Protein AF-A0A9E4KZV9-F1 (afdb_monomer_lite)

Structure (mmCIF, N/CA/C/O backbone):
data_AF-A0A9E4KZV9-F1
#
_entry.id   AF-A0A9E4KZV9-F1
#
loop_
_atom_site.group_PDB
_atom_site.id
_atom_site.type_symbol
_atom_site.label_atom_id
_atom_site.label_alt_id
_atom_site.label_comp_id
_atom_site.label_asym_id
_atom_site.label_entity_id
_atom_site.label_seq_id
_atom_site.pdbx_PDB_ins_code
_atom_site.Cartn_x
_atom_site.Cartn_y
_atom_site.Cartn_z
_atom_site.occupancy
_atom_site.B_iso_or_equiv
_atom_site.auth_seq_id
_atom_site.auth_comp_id
_atom_site.auth_asym_id
_atom_site.auth_atom_id
_atom_site.pdbx_PDB_model_num
ATOM 1 N N . MET A 1 1 ? 2.269 56.521 -12.326 1.00 38.44 1 MET A N 1
ATOM 2 C CA . MET A 1 1 ? 1.043 55.910 -12.883 1.00 38.44 1 MET A CA 1
ATOM 3 C C . MET A 1 1 ? 1.398 54.506 -13.335 1.00 38.44 1 MET A C 1
ATOM 5 O O . MET A 1 1 ? 2.080 54.366 -14.337 1.00 38.44 1 MET A O 1
ATOM 9 N N . ALA A 1 2 ? 1.043 53.496 -12.543 1.00 32.31 2 ALA A N 1
ATOM 10 C CA . ALA A 1 2 ? 1.289 52.090 -12.850 1.00 32.31 2 ALA A CA 1
ATOM 11 C C . ALA A 1 2 ? -0.064 51.375 -12.917 1.00 32.31 2 ALA A C 1
ATOM 13 O O . ALA A 1 2 ? -0.839 51.417 -11.964 1.00 32.31 2 ALA A O 1
ATOM 14 N N . THR A 1 3 ? -0.363 50.778 -14.064 1.00 33.34 3 THR A N 1
ATOM 15 C CA . THR A 1 3 ? -1.566 49.981 -14.317 1.00 33.34 3 THR A CA 1
ATOM 16 C C . THR A 1 3 ? -1.368 48.566 -13.754 1.00 33.34 3 THR A C 1
ATOM 18 O O . THR A 1 3 ? -0.331 47.963 -14.032 1.00 33.34 3 THR A O 1
ATOM 21 N N . PRO A 1 4 ? -2.314 47.994 -12.987 1.00 36.47 4 PRO A N 1
ATOM 22 C CA . PRO A 1 4 ? -2.196 46.621 -12.507 1.00 36.47 4 PRO A CA 1
ATOM 23 C C . PRO A 1 4 ? -2.739 45.613 -13.535 1.00 36.47 4 PRO A C 1
ATOM 25 O O . PRO A 1 4 ? -3.798 45.816 -14.127 1.00 36.47 4 PRO A O 1
ATOM 28 N N . ALA A 1 5 ? -2.016 44.505 -13.720 1.00 35.75 5 ALA A N 1
ATOM 29 C CA . ALA A 1 5 ? -2.436 43.351 -14.517 1.00 35.75 5 ALA A CA 1
ATOM 30 C C . ALA A 1 5 ? -3.463 42.471 -13.756 1.00 35.75 5 ALA A C 1
ATOM 32 O O . ALA A 1 5 ? -3.448 42.442 -12.521 1.00 35.75 5 ALA A O 1
ATOM 33 N N . PRO A 1 6 ? -4.363 41.746 -14.453 1.00 33.94 6 PRO A N 1
ATOM 34 C CA . PRO A 1 6 ? -5.504 41.074 -13.832 1.00 33.94 6 PRO A CA 1
ATOM 35 C C . PRO A 1 6 ? -5.119 39.782 -13.091 1.00 33.94 6 PRO A C 1
ATOM 37 O O . PRO A 1 6 ? -4.277 39.000 -13.535 1.00 33.94 6 PRO A O 1
ATOM 40 N N . ARG A 1 7 ? -5.787 39.546 -11.954 1.00 33.28 7 ARG A N 1
ATOM 41 C CA . ARG A 1 7 ? -5.662 38.341 -11.116 1.00 33.28 7 ARG A CA 1
ATOM 42 C C . ARG A 1 7 ? -6.168 37.102 -11.871 1.00 33.28 7 ARG A C 1
ATOM 44 O O . ARG A 1 7 ? -7.287 37.109 -12.377 1.00 33.28 7 ARG A O 1
ATOM 51 N N . ARG A 1 8 ? -5.365 36.030 -11.912 1.00 32.00 8 ARG A N 1
ATOM 52 C CA . ARG A 1 8 ? -5.778 34.706 -12.416 1.00 32.00 8 ARG A CA 1
ATOM 53 C C . ARG A 1 8 ? -6.799 34.064 -11.466 1.00 32.00 8 ARG A C 1
ATOM 55 O O . ARG A 1 8 ? -6.626 34.106 -10.250 1.00 32.00 8 ARG A O 1
ATOM 62 N N . ALA A 1 9 ? -7.848 33.480 -12.041 1.00 32.56 9 ALA A N 1
ATOM 63 C CA . ALA A 1 9 ? -8.889 32.730 -11.341 1.00 32.56 9 ALA A CA 1
ATOM 64 C C . ALA A 1 9 ? -8.352 31.402 -10.756 1.00 32.56 9 ALA A C 1
ATOM 66 O O . ALA A 1 9 ? -7.420 30.828 -11.326 1.00 32.56 9 ALA A O 1
ATOM 67 N N . PRO A 1 10 ? -8.922 30.894 -9.646 1.00 28.95 10 PRO A N 1
ATOM 68 C CA . PRO A 1 10 ? -8.526 29.614 -9.064 1.00 28.95 10 PRO A CA 1
ATOM 69 C C . PRO A 1 10 ? -8.997 28.426 -9.921 1.00 28.95 10 PRO A C 1
ATOM 71 O O . PRO A 1 10 ? -10.097 28.437 -10.475 1.00 28.95 10 PRO A O 1
ATOM 74 N N . PHE A 1 11 ? -8.154 27.393 -10.010 1.00 27.73 11 PHE A N 1
ATOM 75 C CA . PHE A 1 11 ? -8.467 26.109 -10.645 1.00 27.73 11 PHE A CA 1
ATOM 76 C C . PHE A 1 11 ? -9.640 25.399 -9.938 1.00 27.73 11 PHE A C 1
ATOM 78 O O . PHE A 1 11 ? -9.740 25.471 -8.710 1.00 27.73 11 PHE A O 1
ATOM 85 N N . PRO A 1 12 ? -10.518 24.684 -10.668 1.00 26.52 12 PRO A N 1
ATOM 86 C CA . PRO A 1 12 ? -11.581 23.893 -10.058 1.00 26.52 12 PRO A CA 1
ATOM 87 C C . PRO A 1 12 ? -11.021 22.611 -9.405 1.00 26.52 12 PRO A C 1
ATOM 89 O O . PRO A 1 12 ? -10.006 22.083 -9.866 1.00 26.52 12 PRO A O 1
ATOM 92 N N . PRO A 1 13 ? -11.675 22.073 -8.358 1.00 25.88 13 PRO A N 1
ATOM 93 C CA . PRO A 1 13 ? -11.199 20.884 -7.660 1.00 25.88 13 PRO A CA 1
ATOM 94 C C . PRO A 1 13 ? -11.357 19.624 -8.525 1.00 25.88 13 PRO A C 1
ATOM 96 O O . PRO A 1 13 ? -12.431 19.358 -9.076 1.00 25.88 13 PRO A O 1
ATOM 99 N N . LEU A 1 14 ? -10.291 18.819 -8.602 1.00 25.78 14 LEU A N 1
ATOM 100 C CA . LEU A 1 14 ? -10.336 17.452 -9.122 1.00 25.78 14 LEU A CA 1
ATOM 101 C C . LEU A 1 14 ? -11.236 16.606 -8.207 1.00 25.78 14 LEU A C 1
ATOM 103 O O . LEU A 1 14 ? -10.951 16.433 -7.026 1.00 25.78 14 LEU A O 1
ATOM 107 N N . LYS A 1 15 ? -12.322 16.053 -8.751 1.00 24.19 15 LYS A N 1
ATOM 108 C CA . LYS A 1 15 ? -13.123 15.036 -8.057 1.00 24.19 15 LYS A CA 1
ATOM 109 C C . LYS A 1 15 ? -12.373 13.705 -8.114 1.00 24.19 15 LYS A C 1
ATOM 111 O O . LYS A 1 15 ? -12.309 13.094 -9.178 1.00 24.19 15 LYS A O 1
ATOM 116 N N . SER A 1 16 ? -11.840 13.248 -6.984 1.00 25.59 16 SER A N 1
ATOM 117 C CA . SER A 1 16 ? -11.266 11.910 -6.850 1.00 25.59 16 SER A CA 1
ATOM 118 C C . SER A 1 16 ? -12.367 10.850 -6.993 1.00 25.59 16 SER A C 1
ATOM 120 O O . SER A 1 16 ? -13.357 10.821 -6.264 1.00 25.59 16 SER A O 1
ATOM 122 N N . ARG A 1 17 ? -12.217 9.967 -7.981 1.00 29.95 17 ARG A N 1
ATOM 123 C CA . ARG A 1 17 ? -12.965 8.707 -8.083 1.00 29.95 17 ARG A CA 1
ATOM 124 C C . ARG A 1 17 ? -11.957 7.570 -8.011 1.00 29.95 17 ARG A C 1
ATOM 126 O O . ARG A 1 17 ? -11.620 6.983 -9.032 1.00 29.95 17 ARG A O 1
ATOM 133 N N . CYS A 1 18 ? -11.458 7.285 -6.812 1.00 27.11 18 CYS A N 1
ATOM 134 C CA . CYS A 1 18 ? -10.621 6.114 -6.589 1.00 27.11 18 CYS A CA 1
ATOM 135 C C . CYS A 1 18 ? -11.520 4.953 -6.153 1.00 27.11 18 CYS A C 1
ATOM 137 O O . CYS A 1 18 ? -12.063 4.949 -5.052 1.00 27.11 18 CYS A O 1
ATOM 139 N N . GLY A 1 19 ? -11.758 4.010 -7.060 1.00 26.03 19 GLY A N 1
ATOM 140 C CA . GLY A 1 19 ? -12.320 2.704 -6.734 1.00 26.03 19 GLY A CA 1
ATOM 141 C C . GLY A 1 19 ? -11.301 1.653 -7.141 1.00 26.03 19 GLY A C 1
ATOM 142 O O . GLY A 1 19 ? -11.225 1.314 -8.323 1.00 26.03 19 GLY A O 1
ATOM 143 N N . THR A 1 20 ? -10.499 1.178 -6.189 1.00 30.41 20 THR A N 1
ATOM 144 C CA . THR A 1 20 ? -9.497 0.125 -6.410 1.00 30.41 20 THR A CA 1
ATOM 145 C C . THR A 1 20 ? -10.093 -1.242 -6.045 1.00 30.41 20 THR A C 1
ATOM 147 O O . THR A 1 20 ? -11.012 -1.360 -5.229 1.00 30.41 20 THR A O 1
ATOM 150 N N . SER A 1 21 ? -9.671 -2.294 -6.741 1.00 28.89 21 SER A N 1
ATOM 151 C CA . SER A 1 21 ? -10.116 -3.674 -6.517 1.00 28.89 21 SER A CA 1
ATOM 152 C C . SER A 1 21 ? -8.991 -4.621 -6.892 1.00 28.89 21 SER A C 1
ATOM 154 O O . SER A 1 21 ? -8.466 -4.509 -7.995 1.00 28.89 21 SER A O 1
ATOM 156 N N . TRP A 1 22 ? -8.690 -5.569 -6.020 1.00 33.88 22 TRP A N 1
ATOM 157 C CA . TRP A 1 22 ? -7.438 -6.316 -5.994 1.00 33.88 22 TRP A CA 1
ATOM 158 C C . TRP A 1 22 ? -7.640 -7.758 -6.428 1.00 33.88 22 TRP A C 1
ATOM 160 O O . TRP A 1 22 ? -8.779 -8.229 -6.527 1.00 33.88 22 TRP A O 1
ATOM 170 N N . ALA A 1 23 ? -6.538 -8.462 -6.671 1.00 29.03 23 ALA A N 1
ATOM 171 C CA . ALA A 1 23 ? -6.599 -9.844 -7.101 1.00 29.03 23 ALA A CA 1
ATOM 172 C C . ALA A 1 23 ? -5.528 -10.727 -6.450 1.00 29.03 23 ALA A C 1
ATOM 174 O O . ALA A 1 23 ? -4.412 -10.275 -6.203 1.00 29.03 23 ALA A O 1
ATOM 175 N N . ASN A 1 24 ? -5.880 -11.988 -6.193 1.00 27.25 24 ASN A N 1
ATOM 176 C CA . ASN A 1 24 ? -4.959 -13.030 -5.746 1.00 27.25 24 ASN A CA 1
ATOM 177 C C . ASN A 1 24 ? -4.153 -13.576 -6.932 1.00 27.25 24 ASN A C 1
ATOM 179 O O . ASN A 1 24 ? -4.670 -13.708 -8.038 1.00 27.25 24 ASN A O 1
ATOM 183 N N . ILE A 1 25 ? -2.893 -13.940 -6.707 1.00 29.34 25 ILE A N 1
ATOM 184 C CA . ILE A 1 25 ? -2.083 -14.687 -7.676 1.00 29.34 25 ILE A CA 1
ATOM 185 C C . ILE A 1 25 ? -1.782 -16.037 -7.039 1.00 29.34 25 ILE A C 1
ATOM 187 O O . ILE A 1 25 ? -0.894 -16.155 -6.203 1.00 29.34 25 ILE A O 1
ATOM 191 N N . THR A 1 26 ? -2.526 -17.076 -7.412 1.00 30.48 26 THR A N 1
ATOM 192 C CA . THR A 1 26 ? -2.139 -18.451 -7.080 1.00 30.48 26 THR A CA 1
ATOM 193 C C . THR A 1 26 ? -1.242 -18.998 -8.176 1.00 30.48 26 THR A C 1
ATOM 195 O O . THR A 1 26 ? -1.670 -19.198 -9.313 1.00 30.48 26 THR A O 1
ATOM 198 N N . ALA A 1 27 ? 0.009 -19.280 -7.820 1.00 29.73 27 ALA A N 1
ATOM 199 C CA . ALA A 1 27 ? 0.947 -20.009 -8.653 1.00 29.73 27 ALA A CA 1
ATOM 200 C C . ALA A 1 27 ? 0.422 -21.426 -8.942 1.00 29.73 27 ALA A C 1
ATOM 202 O O . ALA A 1 27 ? 0.579 -22.331 -8.126 1.00 29.73 27 ALA A O 1
ATOM 203 N N . ARG A 1 28 ? -0.189 -21.634 -10.113 1.00 24.47 28 ARG A N 1
ATOM 204 C CA . ARG A 1 28 ? -0.230 -22.921 -10.826 1.00 24.47 28 ARG A CA 1
ATOM 205 C C . ARG A 1 28 ? -0.584 -22.679 -12.292 1.00 24.47 28 ARG A C 1
ATOM 207 O O . ARG A 1 28 ? -1.553 -22.009 -12.624 1.00 24.47 28 ARG A O 1
ATOM 214 N N . ARG A 1 29 ? 0.263 -23.215 -13.168 1.00 25.52 29 ARG A N 1
ATOM 215 C CA . ARG A 1 29 ? 0.134 -23.196 -14.628 1.00 25.52 29 ARG A CA 1
ATOM 216 C C . ARG A 1 29 ? -1.197 -23.852 -15.062 1.00 25.52 29 ARG A C 1
ATOM 218 O O . ARG A 1 29 ? -1.263 -25.072 -15.045 1.00 25.52 29 ARG A O 1
ATOM 225 N N . SER A 1 30 ? -2.173 -23.016 -15.446 1.00 27.22 30 SER A N 1
ATOM 226 C CA . SER A 1 30 ? -3.325 -23.237 -16.360 1.00 27.22 30 SER A CA 1
ATOM 227 C C . SER A 1 30 ? -4.309 -24.413 -16.115 1.00 27.22 30 SER A C 1
ATOM 229 O O . SER A 1 30 ? -4.077 -25.256 -15.259 1.00 27.22 30 SER A O 1
ATOM 231 N N . ILE A 1 31 ? -5.389 -24.459 -16.940 1.00 20.56 31 ILE A N 1
ATOM 232 C CA . ILE A 1 31 ? -6.430 -25.515 -17.169 1.00 20.56 31 ILE A CA 1
ATOM 233 C C . ILE A 1 31 ? -7.796 -25.116 -16.525 1.00 20.56 31 ILE A C 1
ATOM 235 O O . ILE A 1 31 ? -7.850 -24.937 -15.320 1.00 20.56 31 ILE A O 1
ATOM 239 N N . ILE A 1 32 ? -8.936 -24.848 -17.202 1.00 19.84 32 ILE A N 1
ATOM 240 C CA . ILE A 1 32 ? -9.670 -25.494 -18.324 1.00 19.84 32 ILE A CA 1
ATOM 241 C C . ILE A 1 32 ? -10.405 -24.445 -19.200 1.00 19.84 32 ILE A C 1
ATOM 243 O O . ILE A 1 32 ? -10.792 -23.375 -18.745 1.00 19.84 32 ILE A O 1
ATOM 247 N N . CYS A 1 33 ? -10.598 -24.802 -20.473 1.00 19.16 33 CYS A N 1
ATOM 248 C CA . CYS A 1 33 ? -11.121 -24.026 -21.601 1.00 19.16 33 CYS A CA 1
ATOM 249 C C . CYS A 1 33 ? -12.645 -24.191 -21.857 1.00 19.16 33 CYS A C 1
ATOM 251 O O . CYS A 1 33 ? -13.251 -25.145 -21.375 1.00 19.16 33 CYS A O 1
ATOM 253 N N . TRP A 1 34 ? -13.153 -23.346 -22.780 1.00 18.86 34 TRP A N 1
ATOM 254 C CA . TRP A 1 34 ? -14.200 -23.577 -23.816 1.00 18.86 34 TRP A CA 1
ATOM 255 C C . TRP A 1 34 ? -15.576 -22.894 -23.617 1.00 18.86 34 TRP A C 1
ATOM 257 O O . TRP A 1 34 ? -16.099 -22.893 -22.513 1.00 18.86 34 TRP A O 1
ATOM 267 N N . ALA A 1 35 ? -16.307 -22.374 -24.624 1.00 20.16 35 ALA A N 1
ATOM 268 C CA . ALA A 1 35 ? -16.041 -21.708 -25.918 1.00 20.16 35 ALA A CA 1
ATOM 269 C C . ALA A 1 35 ? -17.355 -21.082 -26.468 1.00 20.16 35 ALA A C 1
ATOM 271 O O . ALA A 1 35 ? -18.436 -21.518 -26.091 1.00 20.16 35 ALA A O 1
ATOM 272 N N . ALA A 1 36 ? -17.210 -20.177 -27.460 1.00 20.89 36 ALA A N 1
ATOM 273 C CA . ALA A 1 36 ? -18.151 -19.801 -28.548 1.00 20.89 36 ALA A CA 1
ATOM 274 C C . ALA A 1 36 ? -19.505 -19.132 -28.166 1.00 20.89 36 ALA A C 1
ATOM 276 O O . ALA A 1 36 ? -20.121 -19.479 -27.177 1.00 20.89 36 ALA A O 1
ATOM 277 N N . ARG A 1 37 ? -20.100 -18.178 -28.907 1.00 20.14 37 ARG A N 1
ATOM 278 C CA . ARG A 1 37 ? -20.069 -17.834 -30.346 1.00 20.14 37 ARG A CA 1
ATOM 279 C C . ARG A 1 37 ? -20.609 -16.396 -30.578 1.00 20.14 37 ARG A C 1
ATOM 281 O O . ARG A 1 37 ? -21.264 -15.822 -29.717 1.00 20.14 37 ARG A O 1
ATOM 288 N N . ARG A 1 38 ? -20.325 -15.851 -31.771 1.00 22.81 38 ARG A N 1
ATOM 289 C CA . ARG A 1 38 ? -20.681 -14.516 -32.321 1.00 22.81 38 ARG A CA 1
ATOM 290 C C . ARG A 1 38 ? -22.185 -14.295 -32.578 1.00 22.81 38 ARG A C 1
ATOM 292 O O . ARG A 1 38 ? -22.849 -15.257 -32.940 1.00 22.81 38 ARG A O 1
ATOM 299 N N . ALA A 1 39 ? -22.618 -13.022 -32.607 1.00 23.11 39 ALA A N 1
ATOM 300 C CA . ALA A 1 39 ? -23.506 -12.393 -33.623 1.00 23.11 39 ALA A CA 1
ATOM 301 C C . ALA A 1 39 ? -23.765 -10.906 -33.240 1.00 23.11 39 ALA A C 1
ATOM 303 O O . ALA A 1 39 ? -24.316 -10.643 -32.183 1.00 23.11 39 ALA A O 1
ATOM 304 N N . THR A 1 40 ? -23.119 -9.908 -33.862 1.00 23.03 40 THR A N 1
ATOM 305 C CA . THR A 1 40 ? -23.511 -9.098 -35.049 1.00 23.03 40 THR A CA 1
ATOM 306 C C . THR A 1 40 ? -24.542 -7.967 -34.850 1.00 23.03 40 THR A C 1
ATOM 308 O O . THR A 1 40 ? -25.674 -8.228 -34.467 1.00 23.03 40 THR A O 1
ATOM 311 N N . LYS A 1 41 ? -24.133 -6.787 -35.365 1.00 22.23 41 LYS A N 1
ATOM 312 C CA . LYS A 1 41 ? -24.866 -5.641 -35.969 1.00 22.23 41 LYS A CA 1
ATOM 313 C C . LYS A 1 41 ? -25.173 -4.374 -35.130 1.00 22.23 41 LYS A C 1
ATOM 315 O O . LYS A 1 41 ? -25.839 -4.395 -34.109 1.00 22.23 41 LYS A O 1
ATOM 320 N N . SER A 1 42 ? -24.646 -3.275 -35.686 1.00 20.91 42 SER A N 1
ATOM 321 C CA . SER A 1 42 ? -24.892 -1.820 -35.525 1.00 20.91 42 SER A CA 1
ATOM 322 C C . SER A 1 42 ? -26.224 -1.396 -36.214 1.00 20.91 42 SER A C 1
ATOM 324 O O . SER A 1 42 ? -26.810 -2.298 -36.822 1.00 20.91 42 SER A O 1
ATOM 326 N N . PRO A 1 43 ? -26.668 -0.108 -36.337 1.00 35.34 43 PRO A N 1
ATOM 327 C CA . PRO A 1 43 ? -26.320 1.182 -35.679 1.00 35.34 43 PRO A CA 1
ATOM 328 C C . PRO A 1 43 ? -27.543 2.045 -35.201 1.00 35.34 43 PRO A C 1
ATOM 330 O O . PRO A 1 43 ? -28.687 1.723 -35.493 1.00 35.34 43 PRO A O 1
ATOM 333 N N . LEU A 1 44 ? -27.238 3.230 -34.622 1.00 22.97 44 LEU A N 1
ATOM 334 C CA . LEU A 1 44 ? -27.950 4.542 -34.713 1.00 22.97 44 LEU A CA 1
ATOM 335 C C . LEU A 1 44 ? -29.235 4.827 -33.892 1.00 22.97 44 LEU A C 1
ATOM 337 O O . LEU A 1 44 ? -30.294 4.306 -34.205 1.00 22.97 44 LEU A O 1
ATOM 341 N N . THR A 1 45 ? -29.159 5.786 -32.945 1.00 20.70 45 THR A N 1
ATOM 342 C CA . THR A 1 45 ? -29.833 7.128 -32.875 1.00 20.70 45 THR A CA 1
ATOM 343 C C . THR A 1 45 ? -30.033 7.631 -31.425 1.00 20.70 45 THR A C 1
ATOM 345 O O . THR A 1 45 ? -30.331 6.858 -30.523 1.00 20.70 45 THR A O 1
ATOM 348 N N . ILE A 1 46 ? -29.855 8.945 -31.209 1.00 28.62 46 ILE A N 1
ATOM 349 C CA . ILE A 1 46 ? -30.147 9.714 -29.973 1.00 28.62 46 ILE A CA 1
ATOM 350 C C . ILE A 1 46 ? -31.394 10.581 -30.262 1.00 28.62 46 ILE A C 1
ATOM 352 O O . ILE A 1 46 ? -31.501 11.058 -31.394 1.00 28.62 46 ILE A O 1
ATOM 356 N N . PRO A 1 47 ? -32.321 10.826 -29.308 1.00 26.36 47 PRO A N 1
ATOM 357 C CA . PRO A 1 47 ? -32.425 12.198 -28.784 1.00 26.36 47 PRO A CA 1
ATOM 358 C C . PRO A 1 47 ? -32.838 12.330 -27.298 1.00 26.36 47 PRO A C 1
ATOM 360 O O . PRO A 1 47 ? -33.214 11.382 -26.616 1.00 26.36 47 PRO A O 1
ATOM 363 N N . ALA A 1 48 ? -32.704 13.570 -26.824 1.00 24.56 48 ALA A N 1
ATOM 364 C CA . ALA A 1 48 ? -32.782 14.072 -25.457 1.00 24.56 48 ALA A CA 1
ATOM 365 C C . ALA A 1 48 ? -34.183 14.093 -24.808 1.00 24.56 48 ALA A C 1
ATOM 367 O O . ALA A 1 48 ? -35.169 14.411 -25.465 1.00 24.56 48 ALA A O 1
ATOM 368 N N . SER A 1 49 ? -34.249 13.903 -23.482 1.00 21.70 49 SER A N 1
ATOM 369 C CA . SER A 1 49 ? -34.809 14.874 -22.513 1.00 21.70 49 SER A CA 1
ATOM 370 C C . SER A 1 49 ? -34.909 14.300 -21.085 1.00 21.70 49 SER A C 1
ATOM 372 O O . SER A 1 49 ? -35.121 13.111 -20.885 1.00 21.70 49 SER A O 1
ATOM 374 N N . ALA A 1 50 ? -34.781 15.219 -20.120 1.00 22.61 50 ALA A N 1
ATOM 375 C CA . ALA A 1 50 ? -35.360 15.224 -18.773 1.00 22.61 50 ALA A CA 1
ATOM 376 C C . ALA A 1 50 ? -34.855 14.244 -17.683 1.00 22.61 50 ALA A C 1
ATOM 378 O O . ALA A 1 50 ? -35.010 13.032 -17.740 1.00 22.61 50 ALA A O 1
ATOM 379 N N . SER A 1 51 ? -34.356 14.864 -16.602 1.00 27.72 51 SER A N 1
ATOM 380 C CA . SER A 1 51 ? -34.310 14.384 -15.210 1.00 27.72 51 SER A CA 1
ATOM 381 C C . SER A 1 51 ? -33.782 12.964 -14.961 1.00 27.72 51 SER A C 1
ATOM 383 O O . SER A 1 51 ? -34.528 11.988 -14.988 1.00 27.72 51 SER A O 1
ATOM 385 N N . ALA A 1 52 ? -32.517 12.854 -14.556 1.00 22.31 52 ALA A N 1
ATOM 386 C CA . ALA A 1 52 ? -31.997 11.626 -13.967 1.00 22.31 52 ALA A CA 1
ATOM 387 C C . ALA A 1 52 ? -31.373 11.921 -12.600 1.00 22.31 52 ALA A C 1
ATOM 389 O O . ALA A 1 52 ? -30.229 12.360 -12.491 1.00 22.31 52 ALA A O 1
ATOM 390 N N . LEU A 1 53 ? -32.155 11.628 -11.554 1.00 23.00 53 LEU A N 1
ATOM 391 C CA . LEU A 1 53 ? -31.653 11.046 -10.310 1.00 23.00 53 LEU A CA 1
ATOM 392 C C . LEU A 1 53 ? -30.417 10.200 -10.621 1.00 23.00 53 LEU A C 1
ATOM 394 O O . LEU A 1 53 ? -30.473 9.360 -11.522 1.00 23.00 53 LEU A O 1
ATOM 398 N N . ALA A 1 54 ? -29.328 10.428 -9.888 1.00 23.64 54 ALA A N 1
ATOM 399 C CA . ALA A 1 54 ? -28.109 9.640 -9.969 1.00 23.64 54 ALA A CA 1
ATOM 400 C C . ALA A 1 54 ? -28.418 8.174 -9.620 1.00 23.64 54 ALA A C 1
ATOM 402 O O . ALA A 1 54 ? -28.267 7.731 -8.485 1.00 23.64 54 ALA A O 1
ATOM 403 N N . ARG A 1 55 ? -28.898 7.421 -10.611 1.00 20.58 55 ARG A N 1
ATOM 404 C CA . ARG A 1 55 ? -28.957 5.970 -10.579 1.00 20.58 55 ARG A CA 1
ATOM 405 C C . ARG A 1 55 ? -27.513 5.512 -10.623 1.00 20.58 55 ARG A C 1
ATOM 407 O O . ARG A 1 55 ? -26.825 5.697 -11.625 1.00 20.58 55 ARG A O 1
ATOM 414 N N . ILE A 1 56 ? -27.060 4.932 -9.520 1.00 26.97 56 ILE A N 1
ATOM 415 C CA . ILE A 1 56 ? -25.941 4.000 -9.541 1.00 26.97 56 ILE A CA 1
ATOM 416 C C . ILE A 1 56 ? -26.334 2.942 -10.573 1.00 26.97 56 ILE A C 1
ATOM 418 O O . ILE A 1 56 ? -27.299 2.204 -10.377 1.00 26.97 56 ILE A O 1
ATOM 422 N N . THR A 1 57 ? -25.666 2.941 -11.723 1.00 21.48 57 THR A N 1
ATOM 423 C CA . THR A 1 57 ? -25.860 1.908 -12.737 1.00 21.48 57 THR A CA 1
ATOM 424 C C . THR A 1 57 ? -25.592 0.565 -12.059 1.00 21.48 57 THR A C 1
ATOM 426 O O . THR A 1 57 ? -24.529 0.431 -11.442 1.00 21.48 57 THR A O 1
ATOM 429 N N . PRO A 1 58 ? -26.501 -0.424 -12.135 1.00 24.39 58 PRO A N 1
ATOM 430 C CA . PRO A 1 58 ? -26.198 -1.750 -11.636 1.00 24.39 58 PRO A CA 1
ATOM 431 C C . PRO A 1 58 ? -25.031 -2.267 -12.473 1.00 24.39 58 PRO A C 1
ATOM 433 O O . PRO A 1 58 ? -25.165 -2.534 -13.668 1.00 24.39 58 PRO A O 1
ATOM 436 N N . LEU A 1 59 ? -23.848 -2.305 -11.863 1.00 33.09 59 LEU A N 1
ATOM 437 C CA . LEU A 1 59 ? -22.662 -2.882 -12.467 1.00 33.09 59 LEU A CA 1
ATOM 438 C C . LEU A 1 59 ? -22.976 -4.349 -12.746 1.00 33.09 59 LEU A C 1
ATOM 440 O O . LEU A 1 59 ? -23.243 -5.122 -11.828 1.00 33.09 59 LEU A O 1
ATOM 444 N N . GLY A 1 60 ? -22.982 -4.695 -14.034 1.00 25.84 60 GLY A N 1
ATOM 445 C CA . GLY A 1 60 ? -23.218 -6.046 -14.518 1.00 25.84 60 GLY A CA 1
ATOM 446 C C . GLY A 1 60 ? -22.405 -7.076 -13.733 1.00 25.84 60 GLY A C 1
ATOM 447 O O . GLY A 1 60 ? -21.206 -6.926 -13.502 1.00 25.84 60 GLY A O 1
ATOM 448 N N . THR A 1 61 ? -23.101 -8.132 -13.342 1.00 30.86 61 THR A N 1
ATOM 449 C CA . THR A 1 61 ? -22.735 -9.229 -12.442 1.00 30.86 61 THR A CA 1
ATOM 450 C C . THR A 1 61 ? -21.647 -10.179 -12.964 1.00 30.86 61 THR A C 1
ATOM 452 O O . THR A 1 61 ? -21.744 -11.383 -12.757 1.00 30.86 61 THR A O 1
ATOM 455 N N . LYS A 1 62 ? -20.606 -9.710 -13.664 1.00 31.67 62 LYS A N 1
ATOM 456 C CA . LYS A 1 62 ? -19.706 -10.630 -14.398 1.00 31.67 62 LYS A CA 1
ATOM 457 C C . LYS A 1 62 ? -18.274 -10.789 -13.889 1.00 31.67 62 LYS A C 1
ATOM 459 O O . LYS A 1 62 ? -17.511 -11.511 -14.517 1.00 31.67 62 LYS A O 1
ATOM 464 N N . THR A 1 63 ? -17.892 -10.206 -12.753 1.00 36.09 63 THR A N 1
ATOM 465 C CA . THR A 1 63 ? -16.690 -10.680 -12.028 1.00 36.09 63 THR A CA 1
ATOM 466 C C . THR A 1 63 ? -16.711 -10.180 -10.585 1.00 36.09 63 THR A C 1
ATOM 468 O O . THR A 1 63 ? -16.559 -8.970 -10.374 1.00 36.09 63 THR A O 1
ATOM 471 N N . PRO A 1 64 ? -16.922 -11.048 -9.582 1.00 43.28 64 PRO A N 1
ATOM 472 C CA . PRO A 1 64 ? -16.841 -10.633 -8.192 1.00 43.28 64 PRO A CA 1
ATOM 473 C C . PRO A 1 64 ? -15.368 -10.396 -7.844 1.00 43.28 64 PRO A C 1
ATOM 475 O O . PRO A 1 64 ? -14.561 -11.321 -7.828 1.00 43.28 64 PRO A O 1
ATOM 478 N N . ALA A 1 65 ? -14.998 -9.137 -7.600 1.00 50.31 65 ALA A N 1
ATOM 479 C CA . ALA A 1 65 ? -13.790 -8.863 -6.832 1.00 50.31 65 ALA A CA 1
ATOM 480 C C . ALA A 1 65 ? -14.045 -9.385 -5.413 1.00 50.31 65 ALA A C 1
ATOM 482 O O . ALA A 1 65 ? -15.077 -9.045 -4.831 1.00 50.31 65 ALA A O 1
ATOM 483 N N . ARG A 1 66 ? -13.143 -10.227 -4.895 1.00 54.44 66 ARG A N 1
ATOM 484 C CA . ARG A 1 66 ? -13.276 -10.836 -3.562 1.00 54.44 66 ARG A CA 1
ATOM 485 C C . ARG A 1 66 ? -13.246 -9.800 -2.442 1.00 54.44 66 ARG A C 1
ATOM 487 O O . ARG A 1 66 ? -13.829 -10.042 -1.400 1.00 54.44 66 ARG A O 1
ATOM 494 N N . TRP A 1 67 ? -12.657 -8.630 -2.686 1.00 60.69 67 TRP A N 1
ATOM 495 C CA . TRP A 1 67 ? -12.666 -7.526 -1.737 1.00 60.69 67 TRP A CA 1
ATOM 496 C C . TRP A 1 67 ? -12.575 -6.149 -2.415 1.00 60.69 67 TRP A C 1
ATOM 498 O O . TRP A 1 67 ? -12.253 -6.044 -3.607 1.00 60.69 67 TRP A O 1
ATOM 508 N N . ARG A 1 68 ? -12.914 -5.082 -1.679 1.00 67.62 68 ARG A N 1
ATOM 509 C CA . ARG A 1 68 ? -12.876 -3.681 -2.142 1.00 67.62 68 ARG A CA 1
ATOM 510 C C . ARG A 1 68 ? -12.237 -2.757 -1.108 1.00 67.62 68 ARG A C 1
ATOM 512 O O . ARG A 1 68 ? -12.551 -2.853 0.074 1.00 67.62 68 ARG A O 1
ATOM 519 N N . ARG A 1 69 ? -11.410 -1.819 -1.575 1.00 64.44 69 ARG A N 1
ATOM 520 C CA . ARG A 1 69 ? -10.882 -0.713 -0.764 1.00 64.44 69 ARG A CA 1
ATOM 521 C C . ARG A 1 69 ? -11.835 0.484 -0.835 1.00 64.44 69 ARG A C 1
ATOM 523 O O . ARG A 1 69 ? -12.340 0.801 -1.916 1.00 64.44 69 ARG A O 1
ATOM 530 N N . ALA A 1 70 ? -12.074 1.156 0.289 1.00 74.31 70 ALA A N 1
ATOM 531 C CA . ALA A 1 70 ? -12.860 2.387 0.347 1.00 74.31 70 ALA A CA 1
ATOM 532 C C . ALA A 1 70 ? -12.140 3.497 1.129 1.00 74.31 70 ALA A C 1
ATOM 534 O O . ALA A 1 70 ? -11.766 3.313 2.282 1.00 74.31 70 ALA A O 1
ATOM 535 N N . CYS A 1 71 ? -12.032 4.681 0.523 1.00 83.31 71 CYS A N 1
ATOM 536 C CA . CYS A 1 71 ? -11.490 5.901 1.139 1.00 83.31 71 CYS A CA 1
ATOM 537 C C . CYS A 1 71 ? -12.639 6.790 1.656 1.00 83.31 71 CYS A C 1
ATOM 539 O O . CYS A 1 71 ? -12.821 7.929 1.221 1.00 83.31 71 CYS A O 1
ATOM 541 N N . SER A 1 72 ? -13.531 6.243 2.489 1.00 86.19 72 SER A N 1
ATOM 542 C CA . SER A 1 72 ? -14.809 6.906 2.800 1.00 86.19 72 SER A CA 1
ATOM 543 C C . SER A 1 72 ? -14.685 8.092 3.763 1.00 86.19 72 SER A C 1
ATOM 545 O O . SER A 1 72 ? -15.578 8.949 3.790 1.00 86.19 72 SER A O 1
ATOM 547 N N . PHE A 1 73 ? -13.593 8.167 4.531 1.00 92.31 73 PHE A N 1
ATOM 548 C CA . PHE A 1 73 ? -13.410 9.178 5.573 1.00 92.31 73 PHE A CA 1
ATOM 549 C C . PHE A 1 73 ? -12.558 10.380 5.145 1.00 92.31 73 PHE A C 1
ATOM 551 O O . PHE A 1 73 ? -12.735 11.457 5.709 1.00 92.31 73 PHE A O 1
ATOM 558 N N . ASP A 1 74 ? -11.699 10.254 4.133 1.00 89.38 74 ASP A N 1
ATOM 559 C CA . ASP A 1 74 ? -10.687 11.262 3.772 1.00 89.38 74 ASP A CA 1
ATOM 560 C C . ASP A 1 74 ? -11.226 12.674 3.583 1.00 89.38 74 ASP A C 1
ATOM 562 O O . ASP A 1 74 ? -10.665 13.631 4.115 1.00 89.38 74 ASP A O 1
ATOM 566 N N . GLN A 1 75 ? -12.350 12.810 2.882 1.00 91.44 75 GLN A N 1
ATOM 567 C CA . GLN A 1 75 ? -12.991 14.103 2.629 1.00 91.44 75 GLN A CA 1
ATOM 568 C C . GLN A 1 75 ? -13.334 14.865 3.921 1.00 91.44 75 GLN A C 1
ATOM 570 O O . GLN A 1 75 ? -13.359 16.092 3.943 1.00 91.44 75 GLN A O 1
ATOM 575 N N . PHE A 1 76 ? -13.587 14.158 5.029 1.00 93.19 76 PHE A N 1
ATOM 576 C CA . PHE A 1 76 ? -13.905 14.788 6.312 1.00 93.19 76 PHE A CA 1
ATOM 577 C C . PHE A 1 76 ? -12.653 15.273 7.050 1.00 93.19 76 PHE A C 1
ATOM 579 O O . PHE A 1 76 ? -12.760 16.118 7.942 1.00 93.19 76 PHE A O 1
ATOM 586 N N . SER A 1 77 ? -11.470 14.774 6.679 1.00 91.56 77 SER A N 1
ATOM 587 C CA . SER A 1 77 ? -10.205 15.232 7.256 1.00 91.56 77 SER A CA 1
ATOM 588 C C . SER A 1 77 ? -9.873 16.657 6.818 1.00 91.56 77 SER A C 1
ATOM 590 O O . SER A 1 77 ? -9.350 17.424 7.621 1.00 91.56 77 SER A O 1
ATOM 592 N N . GLU A 1 78 ? -10.237 17.043 5.590 1.00 90.38 78 GLU A N 1
ATOM 593 C CA . GLU A 1 78 ? -9.806 18.294 4.954 1.00 90.38 78 GLU A CA 1
ATOM 594 C C . GLU A 1 78 ? -10.207 19.527 5.762 1.00 90.38 78 GLU A C 1
ATOM 596 O O . GLU A 1 78 ? -9.401 20.426 5.978 1.00 90.38 78 GLU A O 1
ATOM 601 N N . ARG A 1 79 ? -11.437 19.541 6.291 1.00 91.00 79 ARG A N 1
ATOM 602 C CA . ARG A 1 79 ? -11.953 20.678 7.067 1.00 91.00 79 ARG A CA 1
ATOM 603 C C . ARG A 1 79 ? -11.153 20.934 8.344 1.00 91.00 79 ARG A C 1
ATOM 605 O O . ARG A 1 79 ? -11.064 22.071 8.792 1.00 91.00 79 ARG A O 1
ATOM 612 N N . SER A 1 80 ? -10.662 19.874 8.980 1.00 90.62 80 SER A N 1
ATOM 613 C CA . SER A 1 80 ? -9.983 19.962 10.275 1.00 90.62 80 SER A CA 1
ATOM 614 C C . SER A 1 80 ? -8.491 19.673 10.191 1.00 90.62 80 SER A C 1
ATOM 616 O O . SER A 1 80 ? -7.860 19.577 11.237 1.00 90.62 80 SER A O 1
ATOM 618 N N . PHE A 1 81 ? -7.940 19.489 8.989 1.00 91.75 81 PHE A N 1
ATOM 619 C CA . PHE A 1 81 ? -6.591 18.955 8.781 1.00 91.75 81 PHE A CA 1
ATOM 620 C C . PHE A 1 81 ? -6.335 17.692 9.620 1.00 91.75 81 PHE A C 1
ATOM 622 O O . PHE A 1 81 ? -5.326 17.577 10.316 1.00 91.75 81 PHE A O 1
ATOM 629 N N . GLY A 1 82 ? -7.320 16.789 9.646 1.00 91.12 82 GLY A N 1
ATOM 630 C CA . GLY A 1 82 ? -7.223 15.537 10.395 1.00 91.12 82 GLY A CA 1
ATOM 631 C C . GLY A 1 82 ? -7.387 15.641 11.907 1.00 91.12 82 GLY A C 1
ATOM 632 O O . GLY A 1 82 ? -7.274 14.630 12.603 1.00 91.12 82 GLY A O 1
ATOM 633 N N . GLN A 1 83 ? -7.635 16.841 12.442 1.00 94.19 83 GLN A N 1
ATOM 634 C CA . GLN A 1 83 ? -7.597 17.060 13.886 1.00 94.19 83 GLN A CA 1
ATOM 635 C C . GLN A 1 83 ? -8.873 16.629 14.611 1.00 94.19 83 GLN A C 1
ATOM 637 O O . GLN A 1 83 ? -8.839 16.333 15.808 1.00 94.19 83 GLN A O 1
ATOM 642 N N . ARG A 1 84 ? -10.015 16.595 13.915 1.00 94.69 84 ARG A N 1
ATOM 643 C CA . ARG A 1 84 ? -11.301 16.257 14.527 1.00 94.69 84 ARG A CA 1
ATOM 644 C C . ARG A 1 84 ? -12.273 15.658 13.524 1.00 94.69 84 ARG A C 1
ATOM 646 O O . ARG A 1 84 ? -12.584 16.273 12.509 1.00 94.69 84 ARG A O 1
ATOM 653 N N . ILE A 1 85 ? -12.903 14.559 13.926 1.00 96.00 85 ILE A N 1
ATOM 654 C CA . ILE A 1 85 ? -14.102 14.024 13.276 1.00 96.00 85 ILE A CA 1
ATOM 655 C C . ILE A 1 85 ? -15.329 14.128 14.195 1.00 96.00 85 ILE A C 1
ATOM 657 O O . ILE A 1 85 ? -15.262 13.881 15.402 1.00 96.00 85 ILE A O 1
ATOM 661 N N . THR A 1 86 ? -16.475 14.541 13.664 1.00 96.50 86 THR A N 1
ATOM 662 C CA . THR A 1 86 ? -17.746 14.597 14.407 1.00 96.50 86 THR A CA 1
ATOM 663 C C . THR A 1 86 ? -18.538 13.300 14.261 1.00 96.50 86 THR A C 1
ATOM 665 O O . THR A 1 86 ? -18.320 12.522 13.339 1.00 96.50 86 THR A O 1
ATOM 668 N N . ARG A 1 87 ? -19.511 13.063 15.154 1.00 96.19 87 ARG A N 1
ATOM 669 C CA . ARG A 1 87 ? -20.399 11.892 15.041 1.00 96.19 87 ARG A CA 1
ATOM 670 C C . ARG A 1 87 ? -21.168 11.885 13.715 1.00 96.19 87 ARG A C 1
ATOM 672 O O . ARG A 1 87 ? -21.277 10.844 13.087 1.00 96.19 87 ARG A O 1
ATOM 679 N N . ALA A 1 88 ? -21.651 13.046 13.276 1.00 96.62 88 ALA A N 1
ATOM 680 C CA . ALA A 1 88 ? -22.363 13.172 12.007 1.00 96.62 88 ALA A CA 1
ATOM 681 C C . ALA A 1 88 ? -21.477 12.831 10.796 1.00 96.62 88 ALA A C 1
ATOM 683 O O . ALA A 1 88 ? -21.963 12.263 9.825 1.00 96.62 88 ALA A O 1
ATOM 684 N N . GLU A 1 89 ? -20.184 13.161 10.842 1.00 96.44 89 GLU A N 1
ATOM 685 C CA . GLU A 1 89 ? -19.228 12.800 9.785 1.00 96.44 89 GLU A CA 1
ATOM 686 C C . GLU A 1 89 ? -18.891 11.315 9.800 1.00 96.44 89 GLU A C 1
ATOM 688 O O . GLU A 1 89 ? -18.840 10.714 8.733 1.00 96.44 89 GLU A O 1
ATOM 693 N N . ILE A 1 90 ? -18.753 10.708 10.985 1.00 97.06 90 ILE A N 1
ATOM 694 C CA . ILE A 1 90 ? -18.604 9.252 11.104 1.00 97.06 90 ILE A CA 1
ATOM 695 C C . ILE A 1 90 ? -19.794 8.554 10.440 1.00 97.06 90 ILE A C 1
ATOM 697 O O . ILE A 1 90 ? -19.595 7.725 9.560 1.00 97.06 90 ILE A O 1
ATOM 701 N N . GLU A 1 91 ? -21.028 8.935 10.784 1.00 97.12 91 GLU A N 1
ATOM 702 C CA . GLU A 1 91 ? -22.225 8.324 10.189 1.00 97.12 91 GLU A CA 1
ATOM 703 C C . GLU A 1 91 ? -22.266 8.475 8.666 1.00 97.12 91 GLU A C 1
ATOM 705 O O . GLU A 1 91 ? -22.636 7.531 7.971 1.00 97.12 91 GLU A O 1
ATOM 710 N N . LYS A 1 92 ? -21.842 9.630 8.135 1.00 96.56 92 LYS A N 1
ATOM 711 C CA . LYS A 1 92 ? -21.725 9.850 6.687 1.00 96.56 92 LYS A CA 1
ATOM 712 C C . LYS A 1 92 ? -20.642 8.974 6.054 1.00 96.56 92 LYS A C 1
ATOM 714 O O . LYS A 1 92 ? -20.884 8.412 4.990 1.00 96.56 92 LYS A O 1
ATOM 719 N N . GLY A 1 93 ? -19.483 8.832 6.694 1.00 95.00 93 GLY A N 1
ATOM 720 C CA . GLY A 1 93 ? -18.395 7.961 6.236 1.00 95.00 93 GLY A CA 1
ATOM 721 C C . GLY A 1 93 ? -18.746 6.473 6.275 1.00 95.00 93 GLY A C 1
ATOM 722 O O . GLY A 1 93 ? -18.220 5.701 5.476 1.00 95.00 93 GLY A O 1
ATOM 723 N N . LEU A 1 94 ? -19.691 6.075 7.132 1.00 97.00 94 LEU A N 1
ATOM 724 C CA . LEU A 1 94 ? -20.233 4.716 7.170 1.00 97.00 94 LEU A CA 1
ATOM 725 C C . LEU A 1 94 ? -21.246 4.426 6.053 1.00 97.00 94 LEU A C 1
ATOM 727 O O . LEU A 1 94 ? -21.493 3.257 5.768 1.00 97.00 94 LEU A O 1
ATOM 731 N N . VAL A 1 95 ? -21.835 5.440 5.405 1.00 96.19 95 VAL A N 1
ATOM 732 C CA . VAL A 1 95 ? -22.874 5.229 4.375 1.00 96.19 95 VAL A CA 1
ATOM 733 C C . VAL A 1 95 ? -22.401 4.314 3.237 1.00 96.19 95 VAL A C 1
ATOM 735 O O . VAL A 1 95 ? -23.117 3.356 2.951 1.00 96.19 95 VAL A O 1
ATOM 738 N N . PRO A 1 96 ? -21.226 4.517 2.606 1.00 93.62 96 PRO A N 1
ATOM 739 C CA . PRO A 1 96 ? -20.768 3.631 1.535 1.00 93.62 96 PRO A CA 1
ATOM 740 C C . PRO A 1 96 ? -20.555 2.187 2.003 1.00 93.62 96 PRO A C 1
ATOM 742 O O . PRO A 1 96 ? -20.838 1.252 1.262 1.00 93.62 96 PRO A O 1
ATOM 745 N N . ILE A 1 97 ? -20.093 1.996 3.240 1.00 95.06 97 ILE A N 1
ATOM 746 C CA . ILE A 1 97 ? -19.823 0.671 3.815 1.00 95.06 97 ILE A CA 1
ATOM 747 C C . ILE A 1 97 ? -21.137 -0.064 4.080 1.00 95.06 97 ILE A C 1
ATOM 749 O O . ILE A 1 97 ? -21.288 -1.208 3.656 1.00 95.06 97 ILE A O 1
ATOM 753 N N . LYS A 1 98 ? -22.114 0.624 4.689 1.00 95.06 98 LYS A N 1
ATOM 754 C CA . LYS A 1 98 ? -23.487 0.126 4.863 1.00 95.06 98 LYS A CA 1
ATOM 755 C C . LYS A 1 98 ? -24.080 -0.281 3.515 1.00 95.06 98 LYS A C 1
ATOM 757 O O . LYS A 1 98 ? -24.523 -1.406 3.364 1.00 95.06 98 LYS A O 1
ATOM 762 N N . GLN A 1 99 ? -23.966 0.575 2.498 1.00 94.25 99 GLN A N 1
ATOM 763 C CA . GLN A 1 99 ? -24.460 0.278 1.149 1.00 94.25 99 GLN A CA 1
ATOM 764 C C . GLN A 1 99 ? -23.799 -0.953 0.515 1.00 94.25 99 GLN A C 1
ATOM 766 O O . GLN A 1 99 ? -24.475 -1.718 -0.170 1.00 94.25 99 GLN A O 1
ATOM 771 N N . ILE A 1 100 ? -22.493 -1.157 0.718 1.00 92.31 100 ILE A N 1
ATOM 772 C CA . ILE A 1 100 ? -21.804 -2.360 0.234 1.00 92.31 100 ILE A CA 1
ATOM 773 C C . ILE A 1 100 ? -22.338 -3.591 0.971 1.00 92.31 100 ILE A C 1
ATOM 775 O O . ILE A 1 100 ? -22.738 -4.551 0.315 1.00 92.31 100 ILE A O 1
ATOM 779 N N . ARG A 1 101 ? -22.403 -3.556 2.306 1.00 92.88 101 ARG A N 1
ATOM 780 C CA . ARG A 1 101 ? -22.915 -4.669 3.120 1.00 92.88 101 ARG A CA 1
ATOM 781 C C . ARG A 1 101 ? -24.376 -4.992 2.796 1.00 92.88 101 ARG A C 1
ATOM 783 O O . ARG A 1 101 ? -24.695 -6.156 2.599 1.00 92.88 101 ARG A O 1
ATOM 790 N N . ASP A 1 102 ? -25.227 -3.993 2.595 1.00 94.25 102 ASP A N 1
ATOM 791 C CA . ASP A 1 102 ? -26.622 -4.191 2.184 1.00 94.25 102 ASP A CA 1
ATOM 792 C C . ASP A 1 102 ? -26.727 -4.839 0.791 1.00 94.25 102 ASP A C 1
ATOM 794 O O . ASP A 1 102 ? -27.586 -5.685 0.544 1.00 94.25 102 ASP A O 1
ATOM 798 N N . ALA A 1 103 ? -25.847 -4.458 -0.141 1.00 93.88 103 ALA A N 1
ATOM 799 C CA . ALA A 1 103 ? -25.892 -4.943 -1.518 1.00 93.88 103 ALA A CA 1
ATOM 800 C C . ALA A 1 103 ? -25.294 -6.347 -1.695 1.00 93.88 103 ALA A C 1
ATOM 802 O O . ALA A 1 103 ? -25.778 -7.132 -2.520 1.00 93.88 103 ALA A O 1
ATOM 803 N N . VAL A 1 104 ? -24.203 -6.662 -0.987 1.00 90.75 104 VAL A N 1
ATOM 804 C CA . VAL A 1 104 ? -23.447 -7.907 -1.204 1.00 90.75 104 VAL A CA 1
ATOM 805 C C . VAL A 1 104 ? -23.247 -8.778 0.034 1.00 90.75 104 VAL A C 1
ATOM 807 O O . VAL A 1 104 ? -22.785 -9.908 -0.126 1.00 90.75 104 VAL A O 1
ATOM 810 N N . GLY A 1 105 ? -23.641 -8.314 1.219 1.00 90.94 105 GLY A N 1
ATOM 811 C CA . GLY A 1 105 ? -23.419 -8.999 2.492 1.00 90.94 105 GLY A CA 1
ATOM 812 C C . GLY A 1 105 ? -21.935 -9.239 2.759 1.00 90.94 105 GLY A C 1
ATOM 813 O O . GLY A 1 105 ? -21.082 -8.400 2.447 1.00 90.94 105 GLY A O 1
ATOM 814 N N . ASP A 1 106 ? -21.641 -10.439 3.251 1.00 89.69 106 ASP A N 1
ATOM 815 C CA . ASP A 1 106 ? -20.289 -10.888 3.612 1.00 89.69 106 ASP A CA 1
ATOM 816 C C . ASP A 1 106 ? -19.568 -11.583 2.444 1.00 89.69 106 ASP A C 1
ATOM 818 O O . ASP A 1 106 ? -18.546 -12.234 2.612 1.00 89.69 106 ASP A O 1
ATOM 822 N N . ARG A 1 107 ? -20.092 -11.468 1.215 1.00 87.81 107 ARG A N 1
ATOM 823 C CA . ARG A 1 107 ? -19.469 -12.086 0.027 1.00 87.81 107 ARG A CA 1
ATOM 824 C C . ARG A 1 107 ? -18.205 -11.367 -0.450 1.00 87.81 107 ARG A C 1
ATOM 826 O O . ARG A 1 107 ? -17.574 -11.834 -1.397 1.00 87.81 107 ARG A O 1
ATOM 833 N N . VAL A 1 108 ? -17.921 -10.190 0.101 1.00 88.12 108 VAL A N 1
ATOM 834 C CA . VAL A 1 108 ? -16.827 -9.314 -0.321 1.00 88.12 108 VAL A CA 1
ATOM 835 C C . VAL A 1 108 ? -16.182 -8.715 0.918 1.00 88.12 108 VAL A C 1
ATOM 837 O O . VAL A 1 108 ? -16.887 -8.098 1.714 1.00 88.12 108 VAL A O 1
ATOM 840 N N . ASP A 1 109 ? -14.866 -8.813 1.057 1.00 91.19 109 ASP A N 1
ATOM 841 C CA . ASP A 1 109 ? -14.168 -8.152 2.162 1.00 91.19 109 ASP A CA 1
ATOM 842 C C . ASP A 1 109 ? -14.022 -6.644 1.894 1.00 91.19 109 ASP A C 1
ATOM 844 O O . ASP A 1 109 ? -13.977 -6.191 0.743 1.00 91.19 109 ASP A O 1
ATOM 848 N N . ILE A 1 110 ? -13.957 -5.832 2.950 1.00 93.81 110 ILE A N 1
ATOM 849 C CA . ILE A 1 110 ? -13.826 -4.373 2.830 1.00 93.81 110 ILE A CA 1
ATOM 850 C C . ILE A 1 110 ? -12.559 -3.931 3.554 1.00 93.81 110 ILE A C 1
ATOM 852 O O . ILE A 1 110 ? -12.450 -4.128 4.757 1.00 93.81 110 ILE A O 1
ATOM 856 N N . GLY A 1 111 ? -11.626 -3.313 2.832 1.00 94.88 111 GLY A N 1
ATOM 857 C CA . GLY A 1 111 ? -10.486 -2.594 3.412 1.00 94.88 111 GLY A CA 1
ATOM 858 C C . GLY A 1 111 ? -10.760 -1.091 3.440 1.00 94.88 111 GLY A C 1
ATOM 859 O O . GLY A 1 111 ? -11.396 -0.565 2.519 1.00 94.88 111 GLY A O 1
ATOM 860 N N . ILE A 1 112 ? -10.298 -0.390 4.476 1.00 95.62 112 ILE A N 1
ATOM 861 C CA . ILE A 1 112 ? -10.469 1.065 4.597 1.00 95.62 112 ILE A CA 1
ATOM 862 C C . ILE A 1 112 ? -9.120 1.760 4.515 1.00 95.62 112 ILE A C 1
ATOM 864 O O . ILE A 1 112 ? -8.221 1.471 5.293 1.00 95.62 112 ILE A O 1
ATOM 868 N N . GLU A 1 113 ? -9.032 2.714 3.600 1.00 94.19 113 GLU A N 1
ATOM 869 C CA . GLU A 1 113 ? -7.874 3.580 3.395 1.00 94.19 113 GLU A CA 1
ATOM 870 C C . GLU A 1 113 ? -8.060 4.911 4.126 1.00 94.19 113 GLU A C 1
ATOM 872 O O . GLU A 1 113 ? -9.148 5.498 4.061 1.00 94.19 113 GLU A O 1
ATOM 877 N N . CYS A 1 114 ? -7.007 5.376 4.802 1.00 93.75 114 CYS A N 1
ATOM 878 C CA . CYS A 1 114 ? -7.009 6.592 5.617 1.00 93.75 114 CYS A CA 1
ATOM 879 C C . CYS A 1 114 ? -5.960 7.638 5.187 1.00 93.75 114 CYS A C 1
ATOM 881 O O . CYS A 1 114 ? -5.999 8.765 5.698 1.00 93.75 114 CYS A O 1
ATOM 883 N N . HIS A 1 115 ? -5.028 7.290 4.289 1.00 92.19 115 HIS A N 1
ATOM 884 C CA . HIS A 1 115 ? -3.967 8.142 3.736 1.00 92.19 115 HIS A CA 1
ATOM 885 C C . HIS A 1 115 ? -3.236 9.002 4.777 1.00 92.19 115 HIS A C 1
ATOM 887 O O . HIS A 1 115 ? -3.006 10.194 4.552 1.00 92.19 115 HIS A O 1
ATOM 893 N N . PHE A 1 116 ? -2.931 8.454 5.958 1.00 92.75 116 PHE A N 1
ATOM 894 C CA . PHE A 1 116 ? -2.194 9.131 7.037 1.00 92.75 116 PHE A CA 1
ATOM 895 C C . PHE A 1 116 ? -2.825 10.477 7.460 1.00 92.75 116 PHE A C 1
ATOM 897 O O . PHE A 1 116 ? -2.168 11.341 8.043 1.00 92.75 116 PHE A O 1
ATOM 904 N N . ARG A 1 117 ? -4.125 10.675 7.185 1.00 92.56 117 ARG A N 1
ATOM 905 C CA . ARG A 1 117 ? -4.803 11.975 7.327 1.00 92.56 117 ARG A CA 1
ATOM 906 C C . ARG A 1 117 ? -5.230 12.299 8.742 1.00 92.56 117 ARG A C 1
ATOM 908 O O . ARG A 1 117 ? -5.565 13.449 9.001 1.00 92.56 117 ARG A O 1
ATOM 915 N N . TRP A 1 118 ? -5.303 11.321 9.634 1.00 95.06 118 TRP A N 1
ATOM 916 C CA . TRP A 1 118 ? -5.957 11.476 10.928 1.00 95.06 118 TRP A CA 1
ATOM 917 C C . TRP A 1 118 ? -4.960 11.513 12.079 1.00 95.06 118 TRP A C 1
ATOM 919 O O . TRP A 1 118 ? -3.871 10.956 12.010 1.00 95.06 118 TRP A O 1
ATOM 929 N N . ASN A 1 119 ? -5.352 12.166 13.173 1.00 95.50 119 ASN A N 1
ATOM 930 C CA . ASN A 1 119 ? -4.695 11.968 14.460 1.00 95.50 119 ASN A CA 1
ATOM 931 C C . ASN A 1 119 ? -5.238 10.717 15.174 1.00 95.50 119 ASN A C 1
ATOM 933 O O . ASN A 1 119 ? -6.348 10.255 14.891 1.00 95.50 119 ASN A O 1
ATOM 937 N N . ARG A 1 120 ? -4.488 10.209 16.165 1.00 95.81 120 ARG A N 1
ATOM 938 C CA . ARG A 1 120 ? -4.846 8.990 16.916 1.00 95.81 120 ARG A CA 1
ATOM 939 C C . ARG A 1 120 ? -6.261 9.046 17.492 1.00 95.81 120 ARG A C 1
ATOM 941 O O . ARG A 1 120 ? -7.021 8.097 17.346 1.00 95.81 120 ARG A O 1
ATOM 948 N N . VAL A 1 121 ? -6.649 10.172 18.094 1.00 95.94 121 VAL A N 1
ATOM 949 C CA . VAL A 1 121 ? -7.963 10.325 18.745 1.00 95.94 121 VAL A CA 1
ATOM 950 C C . VAL A 1 121 ? -9.114 10.186 17.746 1.00 95.94 121 VAL A C 1
ATOM 952 O O . VAL A 1 121 ? -10.116 9.532 18.034 1.00 95.94 121 VAL A O 1
ATOM 955 N N . SER A 1 122 ? -8.997 10.801 16.570 1.00 96.81 122 SER A N 1
ATOM 956 C CA . SER A 1 122 ? -10.014 10.690 15.521 1.00 96.81 122 SER A CA 1
ATOM 957 C C . SER A 1 122 ? -10.038 9.284 14.933 1.00 96.81 122 SER A C 1
ATOM 959 O O . SER A 1 122 ? -11.118 8.737 14.713 1.00 96.81 122 SER A O 1
ATOM 961 N N . MET A 1 123 ? -8.865 8.676 14.765 1.00 97.38 123 MET A N 1
ATOM 962 C CA . MET A 1 123 ? -8.736 7.345 14.192 1.00 97.38 123 MET A CA 1
ATOM 963 C C . MET A 1 123 ? -9.297 6.250 15.104 1.00 97.38 123 MET A C 1
ATOM 965 O O . MET A 1 123 ? -10.026 5.389 14.628 1.00 97.38 123 MET A O 1
ATOM 969 N N . GLU A 1 124 ? -9.104 6.345 16.425 1.00 97.50 124 GLU A N 1
ATOM 970 C CA . GLU A 1 124 ? -9.746 5.453 17.408 1.00 97.50 124 GLU A CA 1
ATOM 971 C C . GLU A 1 124 ? -11.280 5.505 17.323 1.00 97.50 124 GLU A C 1
ATOM 973 O O . GLU A 1 124 ? -11.966 4.498 17.509 1.00 97.50 124 GLU A O 1
ATOM 978 N N . ARG A 1 125 ? -11.847 6.685 17.038 1.00 97.31 125 ARG A N 1
ATOM 979 C CA . ARG A 1 125 ? -13.300 6.843 16.876 1.00 97.31 125 ARG A CA 1
ATOM 980 C C . ARG A 1 125 ? -13.800 6.241 15.571 1.00 97.31 125 ARG A C 1
ATOM 982 O O . ARG A 1 125 ? -14.886 5.669 15.568 1.00 97.31 125 ARG A O 1
ATOM 989 N N . ILE A 1 126 ? -13.034 6.388 14.492 1.00 97.81 126 ILE A N 1
ATOM 990 C CA . ILE A 1 126 ? -13.351 5.787 13.194 1.00 97.81 126 ILE A CA 1
ATOM 991 C C . ILE A 1 126 ? -13.250 4.260 13.293 1.00 97.81 126 ILE A C 1
ATOM 993 O O . ILE A 1 126 ? -14.218 3.586 12.966 1.00 97.81 126 ILE A O 1
ATOM 997 N N . ALA A 1 127 ? -12.149 3.726 13.832 1.00 97.88 127 ALA A N 1
ATOM 998 C CA . ALA A 1 127 ? -11.931 2.291 14.008 1.00 97.88 127 ALA A CA 1
ATOM 999 C C . ALA A 1 127 ? -13.073 1.638 14.798 1.00 97.88 127 ALA A C 1
ATOM 1001 O O . ALA A 1 127 ? -13.716 0.723 14.297 1.00 97.88 127 ALA A O 1
ATOM 1002 N N . ARG A 1 128 ? -13.436 2.192 15.965 1.00 98.00 128 ARG A N 1
ATOM 1003 C CA . ARG A 1 128 ? -14.569 1.703 16.776 1.00 98.00 128 ARG A CA 1
ATOM 1004 C C . ARG A 1 128 ? -15.897 1.697 16.016 1.00 98.00 128 ARG A C 1
ATOM 1006 O O . ARG A 1 128 ? -16.723 0.813 16.208 1.00 98.00 128 ARG A O 1
ATOM 1013 N N . ALA A 1 129 ? -16.135 2.709 15.187 1.00 97.81 129 ALA A N 1
ATOM 1014 C CA . ALA A 1 129 ? -17.358 2.792 14.396 1.00 97.81 129 ALA A CA 1
ATOM 1015 C C . ALA A 1 129 ? -17.390 1.767 13.250 1.00 97.81 129 ALA A C 1
ATOM 1017 O O . ALA A 1 129 ? -18.470 1.452 12.756 1.00 97.81 129 ALA A O 1
ATOM 1018 N N . LEU A 1 130 ? -16.224 1.269 12.835 1.00 97.75 130 LEU A N 1
ATOM 1019 C CA . LEU A 1 130 ? -16.048 0.302 11.760 1.00 97.75 130 LEU A CA 1
ATOM 1020 C C . LEU A 1 130 ? -16.119 -1.158 12.223 1.00 97.75 130 LEU A C 1
ATOM 1022 O O . LEU A 1 130 ? -16.478 -2.007 11.414 1.00 97.75 130 LEU A O 1
ATOM 1026 N N . GLU A 1 131 ? -15.845 -1.450 13.498 1.00 96.81 131 GLU A N 1
ATOM 1027 C CA . GLU A 1 131 ? -15.835 -2.826 14.036 1.00 96.81 131 GLU A CA 1
ATOM 1028 C C . GLU A 1 131 ? -17.100 -3.646 13.717 1.00 96.81 131 GLU A C 1
ATOM 1030 O O . GLU A 1 131 ? -16.960 -4.813 13.359 1.00 96.81 131 GLU A O 1
ATOM 1035 N N . PRO A 1 132 ? -18.327 -3.082 13.741 1.00 96.00 132 PRO A N 1
ATOM 1036 C CA . PRO A 1 132 ? -19.532 -3.852 13.422 1.00 96.00 132 PRO A CA 1
ATOM 1037 C C . PRO A 1 132 ? -19.652 -4.314 11.960 1.00 96.00 132 PRO A C 1
ATOM 1039 O O . PRO A 1 132 ? -20.595 -5.033 11.645 1.00 96.00 132 PRO A O 1
ATOM 1042 N N . TYR A 1 133 ? -18.773 -3.865 11.058 1.00 95.44 133 TYR A N 1
ATOM 1043 C CA . TYR A 1 133 ? -18.883 -4.105 9.612 1.00 95.44 133 TYR A CA 1
ATOM 1044 C C . TYR A 1 133 ? -17.897 -5.141 9.072 1.00 95.44 133 TYR A C 1
ATOM 1046 O O . TYR A 1 133 ? -17.814 -5.286 7.848 1.00 95.44 133 TYR A O 1
ATOM 1054 N N . ASP A 1 134 ? -17.169 -5.834 9.953 1.00 94.00 134 ASP A N 1
ATOM 1055 C CA . ASP A 1 134 ? -16.177 -6.852 9.588 1.00 94.00 134 ASP A CA 1
ATOM 1056 C C . ASP A 1 134 ? -15.190 -6.317 8.536 1.00 94.00 134 ASP A C 1
ATOM 1058 O O . ASP A 1 134 ? -15.190 -6.690 7.359 1.00 94.00 134 ASP A O 1
ATOM 1062 N N . ILE A 1 135 ? -14.444 -5.286 8.935 1.00 96.12 135 ILE A N 1
ATOM 1063 C CA . ILE A 1 135 ? -13.446 -4.648 8.078 1.00 96.12 135 ILE A CA 1
ATOM 1064 C C . ILE A 1 135 ? -12.183 -5.509 8.066 1.00 96.12 135 ILE A C 1
ATOM 1066 O O . ILE A 1 135 ? -11.662 -5.870 9.116 1.00 96.12 135 ILE A O 1
ATOM 1070 N N . LEU A 1 136 ? -11.672 -5.790 6.868 1.00 95.44 136 LEU A N 1
ATOM 1071 C CA . LEU A 1 136 ? -10.515 -6.654 6.641 1.00 95.44 136 LEU A CA 1
ATOM 1072 C C . LEU A 1 136 ? -9.221 -6.048 7.187 1.00 95.44 136 LEU A C 1
ATOM 1074 O O . LEU A 1 136 ? -8.396 -6.751 7.764 1.00 95.44 136 LEU A O 1
ATOM 1078 N N . PHE A 1 137 ? -9.031 -4.748 6.956 1.00 96.81 137 PHE A N 1
ATOM 1079 C CA . PHE A 1 137 ? -7.902 -3.982 7.470 1.00 96.81 137 PHE A CA 1
ATOM 1080 C C . PHE A 1 137 ? -8.189 -2.473 7.460 1.00 96.81 137 PHE A C 1
ATOM 1082 O O . PHE A 1 137 ? -9.011 -1.986 6.674 1.00 96.81 137 PHE A O 1
ATOM 1089 N N . LEU A 1 138 ? -7.457 -1.734 8.296 1.00 97.50 138 LEU A N 1
ATOM 1090 C CA . LEU A 1 138 ? -7.303 -0.283 8.212 1.00 97.50 138 LEU A CA 1
ATOM 1091 C C . LEU A 1 138 ? -5.903 0.055 7.708 1.00 97.50 138 LEU A C 1
ATOM 1093 O O . LEU A 1 138 ? -4.908 -0.333 8.317 1.00 97.50 138 LEU A O 1
ATOM 1097 N N . GLU A 1 139 ? -5.842 0.792 6.615 1.00 96.44 139 GLU A N 1
ATOM 1098 C CA . GLU A 1 139 ? -4.610 1.195 5.957 1.00 96.44 139 GLU A CA 1
ATOM 1099 C C . GLU A 1 139 ? -4.215 2.610 6.318 1.00 96.44 139 GLU A C 1
ATOM 1101 O O . GLU A 1 139 ? -5.067 3.499 6.396 1.00 96.44 139 GLU A O 1
ATOM 1106 N N . ASP A 1 140 ? -2.915 2.775 6.575 1.00 94.69 140 ASP A N 1
ATOM 1107 C CA . ASP A 1 140 ? -2.261 4.068 6.727 1.00 94.69 140 ASP A CA 1
ATOM 1108 C C . ASP A 1 140 ? -3.028 5.003 7.670 1.00 94.69 140 ASP A C 1
ATOM 1110 O O . ASP A 1 140 ? -3.287 6.178 7.425 1.00 94.69 140 ASP A O 1
ATOM 1114 N N . VAL A 1 141 ? -3.409 4.426 8.809 1.00 95.56 141 VAL A N 1
ATOM 1115 C CA . VAL A 1 141 ? -4.247 5.034 9.847 1.00 95.56 141 VAL A CA 1
ATOM 1116 C C . VAL A 1 141 ? -3.665 6.321 10.435 1.00 95.56 141 VAL A C 1
ATOM 1118 O O . VAL A 1 141 ? -4.418 7.209 10.830 1.00 95.56 141 VAL A O 1
ATOM 1121 N N . LEU A 1 142 ? -2.336 6.429 10.497 1.00 95.62 142 LEU A N 1
ATOM 1122 C CA . LEU A 1 142 ? -1.580 7.586 10.982 1.00 95.62 142 LEU A CA 1
ATOM 1123 C C . LEU A 1 142 ? -0.313 7.753 10.129 1.00 95.62 142 LEU A C 1
ATOM 1125 O O . LEU A 1 142 ? 0.142 6.778 9.529 1.00 95.62 142 LEU A O 1
ATOM 1129 N N . PRO A 1 143 ? 0.309 8.946 10.123 1.00 93.69 143 PRO A N 1
ATOM 1130 C CA . PRO A 1 143 ? 1.623 9.131 9.518 1.00 93.69 143 PRO A CA 1
ATOM 1131 C C . PRO A 1 143 ? 2.659 8.128 10.055 1.00 93.69 143 PRO A C 1
ATOM 1133 O O . PRO A 1 143 ? 2.755 7.951 11.275 1.00 93.69 143 PRO A O 1
ATOM 1136 N N . PRO A 1 144 ? 3.501 7.531 9.188 1.00 92.12 144 PRO A N 1
ATOM 1137 C CA . PRO A 1 144 ? 4.453 6.486 9.578 1.00 92.12 144 PRO A CA 1
ATOM 1138 C C . PRO A 1 144 ? 5.556 6.974 10.530 1.00 92.12 144 PRO A C 1
ATOM 1140 O O . PRO A 1 144 ? 6.264 6.168 11.129 1.00 92.12 144 PRO A O 1
ATOM 1143 N N . VAL A 1 145 ? 5.687 8.293 10.707 1.00 92.44 145 VAL A N 1
ATOM 1144 C CA . VAL A 1 145 ? 6.587 8.915 11.691 1.00 92.44 145 VAL A CA 1
ATOM 1145 C C . VAL A 1 145 ? 6.167 8.658 13.146 1.00 92.44 145 VAL A C 1
ATOM 1147 O O . VAL A 1 145 ? 6.940 8.953 14.053 1.00 92.44 145 VAL A O 1
ATOM 1150 N N . TYR A 1 146 ? 4.972 8.101 13.386 1.00 94.19 146 TYR A N 1
ATOM 1151 C CA . TYR A 1 146 ? 4.451 7.790 14.721 1.00 94.19 146 TYR A CA 1
ATOM 1152 C C . TYR A 1 146 ? 4.215 6.277 14.939 1.00 94.19 146 TYR A C 1
ATOM 1154 O O . TYR A 1 146 ? 3.083 5.870 15.216 1.00 94.19 146 TYR A O 1
ATOM 1162 N N . PRO A 1 147 ? 5.249 5.414 14.856 1.00 95.19 147 PRO A N 1
ATOM 1163 C CA . PRO A 1 147 ? 5.080 3.959 14.956 1.00 95.19 147 PRO A CA 1
ATOM 1164 C C . PRO A 1 147 ? 4.476 3.511 16.295 1.00 95.19 147 PRO A C 1
ATOM 1166 O O . PRO A 1 147 ? 3.625 2.625 16.330 1.00 95.19 147 PRO A O 1
ATOM 1169 N N . ASP A 1 148 ? 4.854 4.155 17.401 1.00 96.69 148 ASP A N 1
ATOM 1170 C CA . ASP A 1 148 ? 4.341 3.805 18.731 1.00 96.69 148 ASP A CA 1
ATOM 1171 C C . ASP A 1 148 ? 2.854 4.166 18.886 1.00 96.69 148 ASP A C 1
ATOM 1173 O O . ASP A 1 148 ? 2.092 3.460 19.547 1.00 96.69 148 ASP A O 1
ATOM 1177 N N . GLU A 1 149 ? 2.409 5.232 18.219 1.00 96.69 149 GLU A N 1
ATOM 1178 C CA . GLU A 1 149 ? 1.008 5.654 18.216 1.00 96.69 149 GLU A CA 1
ATOM 1179 C C . GLU A 1 149 ? 0.149 4.735 17.341 1.00 96.69 149 GLU A C 1
ATOM 1181 O O . GLU A 1 149 ? -0.980 4.418 17.721 1.00 96.69 149 GLU A O 1
ATOM 1186 N N . ILE A 1 150 ? 0.693 4.264 16.211 1.00 97.12 150 ILE A N 1
ATOM 1187 C CA . ILE A 1 150 ? 0.059 3.246 15.362 1.00 97.12 150 ILE A CA 1
ATOM 1188 C C . ILE A 1 150 ? -0.090 1.942 16.146 1.00 97.12 150 ILE A C 1
ATOM 1190 O O . ILE A 1 150 ? -1.185 1.385 16.199 1.00 97.12 150 ILE A O 1
ATOM 1194 N N . LYS A 1 151 ? 0.966 1.501 16.839 1.00 96.88 151 LYS A N 1
ATOM 1195 C CA . LYS A 1 151 ? 0.918 0.323 17.713 1.00 96.88 151 LYS A CA 1
ATOM 1196 C C . LYS A 1 151 ? -0.141 0.466 18.808 1.00 96.88 151 LYS A C 1
ATOM 1198 O O . LYS A 1 151 ? -0.922 -0.454 19.041 1.00 96.88 151 LYS A O 1
ATOM 1203 N N . ALA A 1 152 ? -0.190 1.619 19.474 1.00 96.94 152 ALA A N 1
ATOM 1204 C CA . ALA A 1 152 ? -1.185 1.888 20.509 1.00 96.94 152 ALA A CA 1
ATOM 1205 C C . ALA A 1 152 ? -2.620 1.870 19.954 1.00 96.94 152 ALA A C 1
ATOM 1207 O O . ALA A 1 152 ? -3.537 1.409 20.633 1.00 96.94 152 ALA A O 1
ATOM 1208 N N . LEU A 1 153 ? -2.825 2.348 18.722 1.00 96.94 153 LEU A N 1
ATOM 1209 C CA . LEU A 1 153 ? -4.106 2.247 18.024 1.00 96.94 153 LEU A CA 1
ATOM 1210 C C . LEU A 1 153 ? -4.447 0.788 17.680 1.00 96.94 153 LEU A C 1
ATOM 1212 O O . LEU A 1 153 ? -5.580 0.378 17.923 1.00 96.94 153 LEU A O 1
ATOM 1216 N N . ALA A 1 154 ? -3.478 0.002 17.195 1.00 96.00 154 ALA A N 1
ATOM 1217 C CA . ALA A 1 154 ? -3.647 -1.420 16.871 1.00 96.00 154 ALA A CA 1
ATOM 1218 C C . ALA A 1 154 ? -4.183 -2.224 18.061 1.00 96.00 154 ALA A C 1
ATOM 1220 O O . ALA A 1 154 ? -5.019 -3.102 17.908 1.00 96.00 154 ALA A O 1
ATOM 1221 N N . GLN A 1 155 ? -3.735 -1.889 19.273 1.00 95.88 155 GLN A N 1
ATOM 1222 C CA . GLN A 1 155 ? -4.162 -2.548 20.511 1.00 95.88 155 GLN A CA 1
ATOM 1223 C C . GLN A 1 155 ? -5.586 -2.174 20.957 1.00 95.88 155 GLN A C 1
ATOM 1225 O O . GLN A 1 155 ? -6.138 -2.816 21.849 1.00 95.88 155 GLN A O 1
ATOM 1230 N N . LYS A 1 156 ? -6.177 -1.120 20.384 1.00 97.00 156 LYS A N 1
ATOM 1231 C CA . LYS A 1 156 ? -7.498 -0.594 20.764 1.00 97.00 156 LYS A CA 1
ATOM 1232 C C . LYS A 1 156 ? -8.625 -1.012 19.830 1.00 97.00 156 LYS A C 1
ATOM 1234 O O . LYS A 1 156 ? -9.772 -0.644 20.090 1.00 97.00 156 LYS A O 1
ATOM 1239 N N . THR A 1 157 ? -8.317 -1.727 18.757 1.00 97.31 157 THR A N 1
ATOM 1240 C CA . THR A 1 157 ? -9.310 -2.226 17.813 1.00 97.31 157 THR A CA 1
ATOM 1241 C C . THR A 1 157 ? -9.030 -3.676 17.460 1.00 97.31 157 THR A C 1
ATOM 1243 O O . THR A 1 157 ? -7.898 -4.142 17.524 1.00 97.31 157 THR A O 1
ATOM 1246 N N . SER A 1 158 ? -10.087 -4.392 17.100 1.00 96.56 158 SER A N 1
ATOM 1247 C CA . SER A 1 158 ? -9.987 -5.742 16.541 1.00 96.56 158 SER A CA 1
ATOM 1248 C C . SER A 1 158 ? -9.589 -5.760 15.060 1.00 96.56 158 SER A C 1
ATOM 1250 O O . SER A 1 158 ? -9.205 -6.810 14.550 1.00 96.56 158 SER A O 1
ATOM 1252 N N . ILE A 1 159 ? -9.670 -4.618 14.368 1.00 97.94 159 ILE A N 1
ATOM 1253 C CA . ILE A 1 159 ? -9.398 -4.532 12.933 1.00 97.94 159 ILE A CA 1
ATOM 1254 C C . ILE A 1 159 ? -7.878 -4.512 12.695 1.00 97.94 159 ILE A C 1
ATOM 1256 O O . ILE A 1 159 ? -7.202 -3.634 13.239 1.00 97.94 159 ILE A O 1
ATOM 1260 N N . PRO A 1 160 ? -7.325 -5.412 11.860 1.00 97.19 160 PRO A N 1
ATOM 1261 C CA . PRO A 1 160 ? -5.903 -5.407 11.533 1.00 97.19 160 PRO A CA 1
ATOM 1262 C C . PRO A 1 160 ? -5.460 -4.080 10.916 1.00 97.19 160 PRO A C 1
ATOM 1264 O O . PRO A 1 160 ? -6.133 -3.534 10.043 1.00 97.19 160 PRO A O 1
ATOM 1267 N N . ILE A 1 161 ? -4.297 -3.580 11.322 1.00 97.56 161 ILE A N 1
ATOM 1268 C CA . ILE A 1 161 ? -3.671 -2.428 10.673 1.00 97.56 161 ILE A CA 1
ATOM 1269 C C . ILE A 1 161 ? -2.694 -2.921 9.617 1.00 97.56 161 ILE A C 1
ATOM 1271 O O . ILE A 1 161 ? -1.858 -3.793 9.882 1.00 97.56 161 ILE A O 1
ATOM 1275 N N . ILE A 1 162 ? -2.783 -2.310 8.440 1.00 96.56 162 ILE A N 1
ATOM 1276 C CA . ILE A 1 162 ? -1.793 -2.420 7.382 1.00 96.56 162 ILE A CA 1
ATOM 1277 C C . ILE A 1 162 ? -1.009 -1.112 7.268 1.00 96.56 162 ILE A C 1
ATOM 1279 O O . ILE A 1 162 ? -1.578 -0.024 7.354 1.00 96.56 162 ILE A O 1
ATOM 1283 N N . GLY A 1 163 ? 0.306 -1.219 7.105 1.00 91.12 163 GLY A N 1
ATOM 1284 C CA . GLY A 1 163 ? 1.148 -0.054 6.870 1.00 91.12 163 GLY A CA 1
ATOM 1285 C C . GLY A 1 163 ? 2.586 -0.425 6.491 1.00 91.12 163 GLY A C 1
ATOM 1286 O O . GLY A 1 163 ? 3.044 -1.527 6.787 1.00 91.12 163 GLY A O 1
ATOM 1287 N N . SER A 1 164 ? 3.336 0.438 5.817 1.00 88.38 164 SER A N 1
ATOM 1288 C CA . SER A 1 164 ? 2.861 1.631 5.104 1.00 88.38 164 SER A CA 1
ATOM 1289 C C . SER A 1 164 ? 3.627 1.768 3.796 1.00 88.38 164 SER A C 1
ATOM 1291 O O . SER A 1 164 ? 4.824 1.484 3.746 1.00 88.38 164 SER A O 1
ATOM 1293 N N . GLU A 1 165 ? 2.941 2.232 2.749 1.00 87.12 165 GLU A N 1
ATOM 1294 C CA . GLU A 1 165 ? 3.521 2.494 1.421 1.00 87.12 165 GLU A CA 1
ATOM 1295 C C . GLU A 1 165 ? 4.672 3.503 1.471 1.00 87.12 165 GLU A C 1
ATOM 1297 O O . GLU A 1 165 ? 5.567 3.470 0.628 1.00 87.12 165 GLU A O 1
ATOM 1302 N N . LEU A 1 166 ? 4.666 4.378 2.480 1.00 89.62 166 LEU A N 1
ATOM 1303 C CA . LEU A 1 166 ? 5.651 5.437 2.672 1.00 89.62 166 LEU A CA 1
ATOM 1304 C C . LEU A 1 166 ? 6.947 4.955 3.338 1.00 89.62 166 LEU A C 1
ATOM 1306 O O . LEU A 1 166 ? 7.903 5.726 3.447 1.00 89.62 166 LEU A O 1
ATOM 1310 N N . LEU A 1 167 ? 7.006 3.702 3.800 1.00 91.19 167 LEU A N 1
ATOM 1311 C CA . LEU A 1 167 ? 8.260 3.111 4.254 1.00 91.19 167 LEU A CA 1
ATOM 1312 C C . LEU A 1 167 ? 9.089 2.710 3.034 1.00 91.19 167 LEU A C 1
ATOM 1314 O O . LEU A 1 167 ? 8.707 1.847 2.240 1.00 91.19 167 LEU A O 1
ATOM 1318 N N . LEU A 1 168 ? 10.254 3.333 2.901 1.00 88.56 168 LEU A N 1
ATOM 1319 C CA . LEU A 1 168 ? 11.113 3.201 1.731 1.00 88.56 168 LEU A CA 1
ATOM 1320 C C . LEU A 1 168 ? 12.126 2.071 1.894 1.00 88.56 168 LEU A C 1
ATOM 1322 O O . LEU A 1 168 ? 12.544 1.471 0.909 1.00 88.56 168 LEU A O 1
ATOM 1326 N N . THR A 1 169 ? 12.566 1.774 3.119 1.00 89.69 169 THR A N 1
ATOM 1327 C CA . THR A 1 169 ? 13.734 0.902 3.320 1.00 89.69 169 THR A CA 1
ATOM 1328 C C . THR A 1 169 ? 13.459 -0.256 4.248 1.00 89.69 169 THR A C 1
ATOM 1330 O O . THR A 1 169 ? 12.752 -0.131 5.248 1.00 89.69 169 THR A O 1
ATOM 1333 N N . ARG A 1 170 ? 14.118 -1.392 3.990 1.00 92.62 170 ARG A N 1
ATOM 1334 C CA . ARG A 1 170 ? 14.056 -2.558 4.883 1.00 92.62 170 ARG A CA 1
ATOM 1335 C C . ARG A 1 170 ? 14.499 -2.266 6.322 1.00 92.62 170 ARG A C 1
ATOM 1337 O O . ARG A 1 170 ? 14.148 -3.032 7.208 1.00 92.62 170 ARG A O 1
ATOM 1344 N N . TRP A 1 171 ? 15.254 -1.191 6.573 1.00 93.06 171 TRP A N 1
ATOM 1345 C CA . TRP A 1 171 ? 15.620 -0.780 7.933 1.00 93.06 171 TRP A CA 1
ATOM 1346 C C . TRP A 1 171 ? 14.429 -0.181 8.674 1.00 93.06 171 TRP A C 1
ATOM 1348 O O . TRP A 1 171 ? 14.207 -0.544 9.827 1.00 93.06 171 TRP A O 1
ATOM 1358 N N . GLN A 1 172 ? 13.635 0.650 7.997 1.00 92.69 172 GLN A N 1
ATOM 1359 C CA . GLN A 1 172 ? 12.380 1.165 8.543 1.00 92.69 172 GLN A CA 1
ATOM 1360 C C . GLN A 1 172 ? 11.381 0.024 8.781 1.00 92.69 172 GLN A C 1
ATOM 1362 O O . GLN A 1 172 ? 10.807 -0.077 9.864 1.00 92.69 172 GLN A O 1
ATOM 1367 N N . TYR A 1 173 ? 11.244 -0.898 7.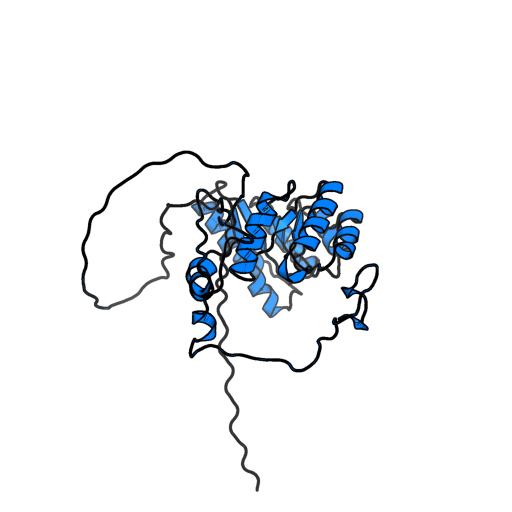818 1.00 95.25 173 TYR A N 1
ATOM 1368 C CA . TYR A 1 173 ? 10.401 -2.087 7.998 1.00 95.25 173 TYR A CA 1
ATOM 1369 C C . TYR A 1 173 ? 10.883 -2.978 9.149 1.00 95.25 173 TYR A C 1
ATOM 1371 O O . TYR A 1 173 ? 10.058 -3.466 9.914 1.00 95.25 173 TYR A O 1
ATOM 1379 N N . ARG A 1 174 ? 12.200 -3.173 9.318 1.00 95.81 174 ARG A N 1
ATOM 1380 C CA . ARG A 1 174 ? 12.751 -3.938 10.449 1.00 95.81 174 ARG A CA 1
ATOM 1381 C C . ARG A 1 174 ? 12.320 -3.338 11.784 1.00 95.81 174 ARG A C 1
ATOM 1383 O O . ARG A 1 174 ? 11.860 -4.080 12.640 1.00 95.81 174 ARG A O 1
ATOM 1390 N N . GLU A 1 175 ? 12.435 -2.021 11.948 1.00 94.81 175 GLU A N 1
ATOM 1391 C CA . GLU A 1 175 ? 12.000 -1.349 13.179 1.00 94.81 175 GLU A CA 1
ATOM 1392 C C . GLU A 1 175 ? 10.504 -1.572 13.441 1.00 94.81 175 GLU A C 1
ATOM 1394 O O . GLU A 1 175 ? 10.104 -1.871 14.566 1.00 94.81 175 GLU A O 1
ATOM 1399 N N . TRP A 1 176 ? 9.674 -1.478 12.399 1.00 96.44 176 TRP A N 1
ATOM 1400 C CA . TRP A 1 176 ? 8.236 -1.720 12.509 1.00 96.44 176 TRP A CA 1
ATOM 1401 C C . TRP A 1 176 ? 7.903 -3.158 12.904 1.00 96.44 176 TRP A C 1
ATOM 1403 O O . TRP A 1 176 ? 7.024 -3.374 13.740 1.00 96.44 176 TRP A O 1
ATOM 1413 N N . LEU A 1 177 ? 8.617 -4.129 12.337 1.00 96.88 177 LEU A N 1
ATOM 1414 C CA . LEU A 1 177 ? 8.455 -5.549 12.641 1.00 96.88 177 LEU A CA 1
ATOM 1415 C C . LEU A 1 177 ? 8.896 -5.876 14.071 1.00 96.88 177 LEU A C 1
ATOM 1417 O O . LEU A 1 177 ? 8.137 -6.491 14.816 1.00 96.88 177 LEU A O 1
ATOM 1421 N N . GLU A 1 178 ? 10.074 -5.404 14.489 1.00 97.25 178 GLU A N 1
ATOM 1422 C CA . GLU A 1 178 ? 10.595 -5.590 15.851 1.00 97.25 178 GLU A CA 1
ATOM 1423 C C . GLU A 1 178 ? 9.664 -4.975 16.904 1.00 97.25 178 GLU A C 1
ATOM 1425 O O . GLU A 1 178 ? 9.424 -5.566 17.957 1.00 97.25 178 GLU A O 1
ATOM 1430 N N . LYS A 1 179 ? 9.085 -3.805 16.609 1.00 96.62 179 LYS A N 1
ATOM 1431 C CA . LYS A 1 179 ? 8.114 -3.145 17.490 1.00 96.62 179 LYS A CA 1
ATOM 1432 C C . LYS A 1 179 ? 6.697 -3.704 17.372 1.00 96.62 179 LYS A C 1
ATOM 1434 O O . LYS A 1 179 ? 5.876 -3.360 18.224 1.00 96.62 179 LYS A O 1
ATOM 1439 N N . GLN A 1 180 ? 6.406 -4.551 16.383 1.00 96.12 180 GLN A N 1
ATOM 1440 C CA . GLN A 1 180 ? 5.063 -5.060 16.073 1.00 96.12 180 GLN A CA 1
ATOM 1441 C C . GLN A 1 180 ? 4.048 -3.924 15.843 1.00 96.12 180 GLN A C 1
ATOM 1443 O O . GLN A 1 180 ? 2.985 -3.885 16.463 1.00 96.12 180 GLN A O 1
ATOM 1448 N N . VAL A 1 181 ? 4.413 -2.953 15.000 1.00 96.50 181 VAL A N 1
ATOM 1449 C CA . VAL A 1 181 ? 3.617 -1.735 14.749 1.00 96.50 181 VAL A CA 1
ATOM 1450 C C . VAL A 1 181 ? 2.288 -2.045 14.057 1.00 96.50 181 VAL A C 1
ATOM 1452 O O . VAL A 1 181 ? 1.252 -1.509 14.445 1.00 96.50 181 VAL A O 1
ATOM 1455 N N . CYS A 1 182 ? 2.308 -2.923 13.058 1.00 94.50 182 CYS A N 1
ATOM 1456 C CA . CYS A 1 182 ? 1.143 -3.316 12.270 1.00 94.50 182 CYS A CA 1
ATOM 1457 C C . CYS A 1 182 ? 1.093 -4.840 12.095 1.00 94.50 182 CYS A C 1
ATOM 1459 O O . CYS A 1 182 ? 2.078 -5.544 12.322 1.00 94.50 182 CYS A O 1
ATOM 1461 N N . GLN A 1 183 ? -0.082 -5.352 11.725 1.00 96.81 183 GLN A N 1
ATOM 1462 C CA . GLN A 1 183 ? -0.321 -6.790 11.557 1.00 96.81 183 GLN A CA 1
ATOM 1463 C C . GLN A 1 183 ? -0.052 -7.245 10.121 1.00 96.81 183 GLN A C 1
ATOM 1465 O O . GLN A 1 183 ? 0.166 -8.429 9.884 1.00 96.81 183 GLN A O 1
ATOM 1470 N N . ILE A 1 184 ? -0.079 -6.311 9.169 1.00 97.44 184 ILE A N 1
ATOM 1471 C CA . ILE A 1 184 ? 0.167 -6.549 7.750 1.00 97.44 184 ILE A CA 1
ATOM 1472 C C . ILE A 1 184 ? 1.136 -5.467 7.271 1.00 97.44 184 ILE A C 1
ATOM 1474 O O . ILE A 1 184 ? 0.931 -4.280 7.537 1.00 97.44 184 ILE A O 1
ATOM 1478 N N . LEU A 1 185 ? 2.187 -5.860 6.556 1.00 96.62 185 LEU A N 1
ATOM 1479 C CA . LEU A 1 185 ? 3.068 -4.900 5.902 1.00 96.62 185 LEU A CA 1
ATOM 1480 C C . LEU A 1 185 ? 2.556 -4.565 4.511 1.00 96.62 185 LEU A C 1
ATOM 1482 O O . LEU A 1 185 ? 2.054 -5.430 3.798 1.00 96.62 185 LEU A O 1
ATOM 1486 N N . MET A 1 186 ? 2.752 -3.321 4.100 1.00 95.62 186 MET A N 1
ATOM 1487 C CA . MET A 1 186 ? 2.547 -2.900 2.721 1.00 95.62 186 MET A CA 1
ATOM 1488 C C . MET A 1 186 ? 3.828 -2.306 2.170 1.00 95.62 186 MET A C 1
ATOM 1490 O O . MET A 1 186 ? 4.522 -1.592 2.883 1.00 95.62 186 MET A O 1
ATOM 1494 N N . THR A 1 187 ? 4.144 -2.603 0.913 1.00 94.62 187 THR A N 1
ATOM 1495 C CA . THR A 1 187 ? 5.306 -2.021 0.248 1.00 94.62 187 THR A CA 1
ATOM 1496 C C . THR A 1 187 ? 5.040 -1.764 -1.228 1.00 94.62 187 THR A C 1
ATOM 1498 O O . THR A 1 187 ? 4.277 -2.491 -1.864 1.00 94.62 187 THR A O 1
ATOM 1501 N N . ASP A 1 188 ? 5.697 -0.749 -1.778 1.00 93.44 188 ASP A N 1
ATOM 1502 C CA . ASP A 1 188 ? 5.613 -0.380 -3.189 1.00 93.44 188 ASP A CA 1
ATOM 1503 C C . ASP A 1 188 ? 6.997 -0.475 -3.833 1.00 93.44 188 ASP A C 1
ATOM 1505 O O . ASP A 1 188 ? 7.964 0.143 -3.376 1.00 93.44 188 ASP A O 1
ATOM 1509 N N . ALA A 1 189 ? 7.080 -1.220 -4.931 1.00 92.31 189 ALA A N 1
ATOM 1510 C CA . ALA A 1 189 ? 8.327 -1.425 -5.651 1.00 92.31 189 ALA A CA 1
ATOM 1511 C C . ALA A 1 189 ? 8.891 -0.138 -6.277 1.00 92.31 189 ALA A C 1
ATOM 1513 O O . ALA A 1 189 ? 10.093 -0.057 -6.515 1.00 92.31 189 ALA A O 1
ATOM 1514 N N . VAL A 1 190 ? 8.063 0.867 -6.563 1.00 90.12 190 VAL A N 1
ATOM 1515 C CA . VAL A 1 190 ? 8.515 2.150 -7.118 1.00 90.12 190 VAL A CA 1
ATOM 1516 C C . VAL A 1 190 ? 9.138 3.026 -6.036 1.00 90.12 190 VAL A C 1
ATOM 1518 O O . VAL A 1 190 ? 10.133 3.697 -6.304 1.00 90.12 190 VAL A O 1
ATOM 1521 N N . TRP A 1 191 ? 8.607 2.980 -4.813 1.00 87.69 191 TRP A N 1
ATOM 1522 C CA . TRP A 1 191 ? 9.100 3.791 -3.697 1.00 87.69 191 TRP A CA 1
ATOM 1523 C C . TRP A 1 191 ? 10.325 3.172 -3.018 1.00 87.69 191 TRP A C 1
ATOM 1525 O O . TRP A 1 191 ? 11.270 3.879 -2.676 1.00 87.69 191 TRP A O 1
ATOM 1535 N N . ASN A 1 192 ? 10.345 1.848 -2.848 1.00 88.62 192 ASN A N 1
ATOM 1536 C CA . ASN A 1 192 ? 11.316 1.179 -1.978 1.00 88.62 192 ASN A CA 1
ATOM 1537 C C . ASN A 1 192 ? 12.658 0.804 -2.640 1.00 88.62 192 ASN A C 1
ATOM 1539 O O . ASN A 1 192 ? 13.488 0.138 -2.025 1.00 88.62 192 ASN A O 1
ATOM 1543 N N . GLY A 1 193 ? 12.890 1.192 -3.898 1.00 85.00 193 GLY A N 1
ATOM 1544 C CA . GLY A 1 193 ? 14.115 0.845 -4.631 1.00 85.00 193 GLY A CA 1
ATOM 1545 C C . GLY A 1 193 ? 14.013 -0.403 -5.519 1.00 85.00 193 GLY A C 1
ATOM 1546 O O . GLY A 1 193 ? 15.036 -0.964 -5.923 1.00 85.00 193 GLY A O 1
ATOM 1547 N N . GLY A 1 194 ? 12.801 -0.832 -5.875 1.00 91.50 194 GLY A N 1
ATOM 1548 C CA . GLY A 1 194 ? 12.561 -1.777 -6.964 1.00 91.50 194 GLY A CA 1
ATOM 1549 C C . GLY A 1 194 ? 12.327 -3.223 -6.537 1.00 91.50 194 GLY A C 1
ATOM 1550 O O . GLY A 1 194 ? 12.223 -3.580 -5.363 1.00 91.50 194 GLY A O 1
ATOM 1551 N N . ILE A 1 195 ? 12.294 -4.098 -7.547 1.00 94.75 195 ILE A N 1
ATOM 1552 C CA . ILE A 1 195 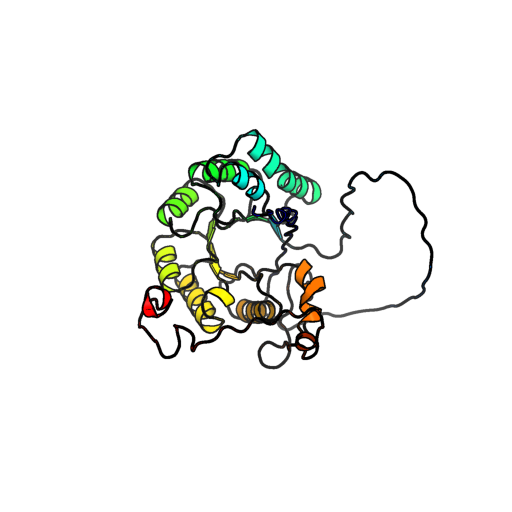? 12.011 -5.537 -7.410 1.00 94.75 195 ILE A CA 1
ATOM 1553 C C . ILE A 1 195 ? 12.956 -6.203 -6.403 1.00 94.75 195 ILE A C 1
ATOM 1555 O O . ILE A 1 195 ? 12.527 -6.995 -5.567 1.00 94.75 195 ILE A O 1
ATOM 1559 N N . ALA A 1 196 ? 14.253 -5.895 -6.471 1.00 93.62 196 ALA A N 1
ATOM 1560 C CA . ALA A 1 196 ? 15.248 -6.533 -5.615 1.00 93.62 196 ALA A CA 1
ATOM 1561 C C . ALA A 1 196 ? 15.075 -6.162 -4.137 1.00 93.62 196 ALA A C 1
ATOM 1563 O O . ALA A 1 196 ? 15.238 -7.026 -3.277 1.00 93.62 196 ALA A O 1
ATOM 1564 N N . GLU A 1 197 ? 14.755 -4.903 -3.835 1.00 93.44 197 GLU A N 1
ATOM 1565 C CA . GLU A 1 197 ? 14.549 -4.468 -2.454 1.00 93.44 197 GLU A CA 1
ATOM 1566 C C . GLU A 1 197 ? 13.207 -4.957 -1.911 1.00 93.44 197 GLU A C 1
ATOM 1568 O O . GLU A 1 197 ? 13.169 -5.504 -0.811 1.00 93.44 197 GLU A O 1
ATOM 1573 N N . THR A 1 198 ? 12.152 -4.913 -2.730 1.00 95.62 198 THR A N 1
ATOM 1574 C CA . THR A 1 198 ? 10.839 -5.481 -2.389 1.00 95.62 198 THR A CA 1
ATOM 1575 C C . THR A 1 198 ? 10.948 -6.946 -1.961 1.00 95.62 198 THR A C 1
ATOM 1577 O O . THR A 1 198 ? 10.379 -7.338 -0.946 1.00 95.62 198 THR A O 1
ATOM 1580 N N . ARG A 1 199 ? 11.744 -7.762 -2.668 1.00 96.06 199 ARG A N 1
ATOM 1581 C CA . ARG A 1 199 ? 11.991 -9.166 -2.286 1.00 96.06 199 ARG A CA 1
ATOM 1582 C C . ARG A 1 199 ? 12.678 -9.304 -0.928 1.00 96.06 199 ARG A C 1
ATOM 1584 O O . ARG A 1 199 ? 12.337 -10.195 -0.161 1.00 96.06 199 ARG A O 1
ATOM 1591 N N . LYS A 1 200 ? 13.643 -8.437 -0.610 1.00 95.94 200 LYS A N 1
ATOM 1592 C CA . LYS A 1 200 ? 14.315 -8.468 0.700 1.00 95.94 200 LYS A CA 1
ATOM 1593 C C . LYS A 1 200 ? 13.369 -8.058 1.823 1.00 95.94 200 LYS A C 1
ATOM 1595 O O . LYS A 1 200 ? 13.428 -8.660 2.887 1.00 95.94 200 LYS A O 1
ATOM 1600 N N . ILE A 1 201 ? 12.513 -7.063 1.584 1.00 96.62 201 ILE A N 1
ATOM 1601 C CA . ILE A 1 201 ? 11.472 -6.643 2.531 1.00 96.62 201 ILE A CA 1
ATOM 1602 C C . ILE A 1 201 ? 10.477 -7.787 2.753 1.00 96.62 201 ILE A C 1
ATOM 1604 O O . ILE A 1 201 ? 10.167 -8.098 3.897 1.00 96.62 201 ILE A O 1
ATOM 1608 N N . ALA A 1 202 ? 10.047 -8.463 1.684 1.00 96.88 202 ALA A N 1
ATOM 1609 C CA . ALA A 1 202 ? 9.152 -9.613 1.769 1.00 96.88 202 ALA A CA 1
ATOM 1610 C C . ALA A 1 202 ? 9.741 -10.754 2.608 1.00 96.88 202 ALA A C 1
ATOM 1612 O O . ALA A 1 202 ? 9.103 -11.206 3.556 1.00 96.88 202 ALA A O 1
ATOM 1613 N N . ASN A 1 203 ? 10.988 -11.145 2.324 1.00 97.25 203 ASN A N 1
ATOM 1614 C CA . ASN A 1 203 ? 11.689 -12.176 3.089 1.00 97.25 203 ASN A CA 1
ATOM 1615 C C . ASN A 1 203 ? 11.894 -11.758 4.551 1.00 97.25 203 ASN A C 1
ATOM 1617 O O . ASN A 1 203 ? 11.798 -12.584 5.449 1.00 97.25 203 ASN A O 1
ATOM 1621 N N . LEU A 1 204 ? 12.178 -10.477 4.810 1.00 97.25 204 LEU A N 1
ATOM 1622 C CA . LEU A 1 204 ? 12.273 -9.962 6.173 1.00 97.25 204 LEU A CA 1
ATOM 1623 C C . LEU A 1 204 ? 10.926 -10.111 6.891 1.00 97.25 204 LEU A C 1
ATOM 1625 O O . LEU A 1 204 ? 10.893 -10.691 7.968 1.00 97.25 204 LEU A O 1
ATOM 1629 N N . ALA A 1 205 ? 9.826 -9.667 6.284 1.00 97.50 205 ALA A N 1
ATOM 1630 C CA . ALA A 1 205 ? 8.477 -9.814 6.832 1.00 97.50 205 ALA A CA 1
ATOM 1631 C C . ALA A 1 205 ? 8.122 -11.284 7.119 1.00 97.50 205 ALA A C 1
ATOM 1633 O O . ALA A 1 205 ? 7.566 -11.597 8.173 1.00 97.50 205 ALA A O 1
ATOM 1634 N N . GLU A 1 206 ? 8.521 -12.191 6.223 1.00 97.38 206 GLU A N 1
ATOM 1635 C CA . GLU A 1 206 ? 8.330 -13.636 6.363 1.00 97.38 206 GLU A CA 1
ATOM 1636 C C . GLU A 1 206 ? 8.988 -14.181 7.640 1.00 97.38 206 GLU A C 1
ATOM 1638 O O . GLU A 1 206 ? 8.365 -14.967 8.352 1.00 97.38 206 GLU A O 1
ATOM 1643 N N . THR A 1 207 ? 10.187 -13.706 8.011 1.00 97.81 207 THR A N 1
ATOM 1644 C CA . THR A 1 207 ? 10.851 -14.138 9.261 1.00 97.81 207 THR A CA 1
ATOM 1645 C C . THR A 1 207 ? 10.108 -13.743 10.539 1.00 97.81 207 THR A C 1
ATOM 1647 O O . THR A 1 207 ? 10.319 -14.363 11.579 1.00 97.81 207 THR A O 1
ATOM 1650 N N . PHE A 1 208 ? 9.219 -12.750 10.469 1.00 97.69 208 PHE A N 1
ATOM 1651 C CA . PHE A 1 208 ? 8.365 -12.323 11.582 1.00 97.69 208 PHE A CA 1
ATOM 1652 C C . PHE A 1 208 ? 6.949 -12.916 11.498 1.00 97.69 208 PHE A C 1
ATOM 1654 O O . PHE A 1 208 ? 6.109 -12.609 12.341 1.00 97.69 208 PHE A O 1
ATOM 1661 N N . GLY A 1 209 ? 6.662 -13.749 10.489 1.00 97.00 209 GLY A N 1
ATOM 1662 C CA . GLY A 1 209 ? 5.322 -14.287 10.245 1.00 97.00 209 GLY A CA 1
ATOM 1663 C C . GLY A 1 209 ? 4.306 -13.226 9.815 1.00 97.00 209 GLY A C 1
ATOM 1664 O O . GLY A 1 209 ? 3.105 -13.435 9.977 1.00 97.00 209 GLY A O 1
ATOM 1665 N N . VAL A 1 210 ? 4.771 -12.086 9.291 1.00 97.62 210 VAL A N 1
ATOM 1666 C CA . VAL A 1 210 ? 3.910 -10.969 8.895 1.00 97.62 210 VAL A CA 1
ATOM 1667 C C . VAL A 1 210 ? 3.613 -11.049 7.393 1.00 97.62 210 VAL A C 1
ATOM 1669 O O . VAL A 1 210 ? 4.545 -11.139 6.583 1.00 97.62 210 VAL A O 1
ATOM 1672 N N . PRO A 1 211 ? 2.330 -11.028 6.991 1.00 97.44 211 PRO A N 1
ATOM 1673 C CA . PRO A 1 211 ? 1.947 -11.011 5.587 1.00 97.44 211 PRO A CA 1
ATOM 1674 C C . PRO A 1 211 ? 2.285 -9.670 4.916 1.00 97.44 211 PRO A C 1
ATOM 1676 O O . PRO A 1 211 ? 2.302 -8.620 5.564 1.00 97.44 211 PRO A O 1
ATOM 1679 N N . LEU A 1 212 ? 2.522 -9.707 3.602 1.00 96.31 212 LEU A N 1
ATOM 1680 C CA . LEU A 1 212 ? 2.887 -8.539 2.799 1.00 96.31 212 LEU A CA 1
ATOM 1681 C C . LEU A 1 212 ? 1.846 -8.240 1.717 1.00 96.31 212 LEU A C 1
ATOM 1683 O O . LEU A 1 212 ? 1.456 -9.116 0.950 1.00 96.31 212 LEU A O 1
ATOM 1687 N N . VAL A 1 213 ? 1.474 -6.977 1.582 1.00 96.38 213 VAL A N 1
ATOM 1688 C CA . VAL A 1 213 ? 0.685 -6.445 0.472 1.00 96.38 213 VAL A CA 1
ATOM 1689 C C . VAL A 1 213 ? 1.579 -5.635 -0.456 1.00 96.38 213 VAL A C 1
ATOM 1691 O O . VAL A 1 213 ? 2.424 -4.856 -0.012 1.00 96.38 213 VAL A O 1
ATOM 1694 N N . LEU A 1 214 ? 1.375 -5.806 -1.759 1.00 95.50 214 LEU A N 1
ATOM 1695 C CA . LEU A 1 214 ? 2.033 -4.988 -2.772 1.00 95.50 214 LEU A CA 1
ATOM 1696 C C . LEU A 1 214 ? 1.134 -3.808 -3.142 1.00 95.50 214 LEU A C 1
ATOM 1698 O O . LEU A 1 214 ? 0.123 -3.997 -3.821 1.00 95.50 214 LEU A O 1
ATOM 1702 N N . HIS A 1 215 ? 1.530 -2.608 -2.727 1.00 94.56 215 HIS A N 1
ATOM 1703 C CA . HIS A 1 215 ? 0.940 -1.358 -3.193 1.00 94.56 215 HIS A CA 1
ATOM 1704 C C . HIS A 1 215 ? 1.292 -1.153 -4.672 1.00 94.56 215 HIS A C 1
ATOM 1706 O O . HIS A 1 215 ? 2.437 -1.359 -5.084 1.00 94.56 215 HIS A O 1
ATOM 1712 N N . ASN A 1 216 ? 0.295 -0.838 -5.500 1.00 90.88 216 ASN A N 1
ATOM 1713 C CA . ASN A 1 216 ? 0.431 -0.870 -6.961 1.00 90.88 216 ASN A CA 1
ATOM 1714 C C . ASN A 1 216 ? -0.552 0.091 -7.648 1.00 90.88 216 ASN A C 1
ATOM 1716 O O . ASN A 1 216 ? -1.559 -0.300 -8.251 1.00 90.88 216 ASN A O 1
ATOM 1720 N N . ILE A 1 217 ? -0.197 1.376 -7.585 1.00 85.00 217 ILE A N 1
ATOM 1721 C CA . ILE A 1 217 ? -0.923 2.483 -8.227 1.00 85.00 217 ILE A CA 1
ATOM 1722 C C . ILE A 1 217 ? -0.102 3.210 -9.308 1.00 85.00 217 ILE A C 1
ATOM 1724 O O . ILE A 1 217 ? -0.618 4.102 -9.975 1.00 85.00 217 ILE A O 1
ATOM 1728 N N . ALA A 1 218 ? 1.174 2.854 -9.501 1.00 81.25 218 ALA A N 1
ATOM 1729 C CA . ALA A 1 218 ? 2.113 3.682 -10.265 1.00 81.25 218 ALA A CA 1
ATOM 1730 C C . ALA A 1 218 ? 2.002 3.560 -11.800 1.00 81.25 218 ALA A C 1
ATOM 1732 O O . ALA A 1 218 ? 2.339 4.502 -12.514 1.00 81.25 218 ALA A O 1
ATOM 1733 N N . GLY A 1 219 ? 1.557 2.419 -12.339 1.00 87.19 219 GLY A N 1
ATOM 1734 C CA . GLY A 1 219 ? 1.355 2.260 -13.785 1.00 87.19 219 GLY A CA 1
ATOM 1735 C C . GLY A 1 219 ? 1.597 0.852 -14.317 1.00 87.19 219 GLY A C 1
ATOM 1736 O O . GLY A 1 219 ? 1.895 -0.061 -13.557 1.00 87.19 219 GLY A O 1
ATOM 1737 N N . ALA A 1 220 ? 1.496 0.672 -15.638 1.00 90.94 220 ALA A N 1
ATOM 1738 C CA . ALA A 1 220 ? 1.518 -0.646 -16.286 1.00 90.94 220 ALA A CA 1
ATOM 1739 C C . ALA A 1 220 ? 2.805 -1.455 -16.034 1.00 90.94 220 ALA A C 1
ATOM 1741 O O . ALA A 1 220 ? 2.738 -2.663 -15.814 1.00 90.94 220 ALA A O 1
ATOM 1742 N N . ILE A 1 221 ? 3.968 -0.794 -16.015 1.00 92.12 221 ILE A N 1
ATOM 1743 C CA . ILE A 1 221 ? 5.258 -1.449 -15.743 1.00 92.12 221 ILE A CA 1
ATOM 1744 C C . ILE A 1 221 ? 5.362 -1.883 -14.277 1.00 92.12 221 ILE A C 1
ATOM 1746 O O . ILE A 1 221 ? 5.744 -3.020 -14.005 1.00 92.12 221 ILE A O 1
ATOM 1750 N N . CYS A 1 222 ? 4.969 -1.010 -13.341 1.00 91.94 222 CYS A N 1
ATOM 1751 C CA . CYS A 1 222 ? 4.876 -1.368 -11.924 1.00 91.94 222 CYS A CA 1
ATOM 1752 C C . CYS A 1 222 ? 3.887 -2.523 -11.731 1.00 91.94 222 CYS A C 1
ATOM 1754 O O . CYS A 1 222 ? 4.211 -3.510 -11.083 1.00 91.94 222 CYS A O 1
ATOM 1756 N N . HIS A 1 223 ? 2.744 -2.474 -12.417 1.00 93.12 223 HIS A N 1
ATOM 1757 C CA . HIS A 1 223 ? 1.730 -3.515 -12.362 1.00 93.12 223 HIS A CA 1
ATOM 1758 C C . HIS A 1 223 ? 2.285 -4.880 -12.762 1.00 93.12 223 HIS A C 1
ATOM 1760 O O . HIS A 1 223 ? 2.124 -5.844 -12.019 1.00 93.12 223 HIS A O 1
ATOM 1766 N N . ALA A 1 224 ? 2.986 -4.957 -13.895 1.00 93.88 224 ALA A N 1
ATOM 1767 C CA . ALA A 1 224 ? 3.650 -6.177 -14.339 1.00 93.88 224 ALA A CA 1
ATOM 1768 C C . ALA A 1 224 ? 4.698 -6.664 -13.328 1.00 93.88 224 ALA A C 1
ATOM 1770 O O . ALA A 1 224 ? 4.717 -7.847 -12.986 1.00 93.88 224 ALA A O 1
ATOM 1771 N N . ALA A 1 225 ? 5.529 -5.761 -12.798 1.00 95.12 225 ALA A N 1
ATOM 1772 C CA . ALA A 1 225 ? 6.509 -6.094 -11.767 1.00 95.12 225 ALA A CA 1
ATOM 1773 C C . ALA A 1 225 ? 5.846 -6.660 -10.501 1.00 95.12 225 ALA A C 1
ATOM 1775 O O . ALA A 1 225 ? 6.296 -7.683 -9.988 1.00 95.12 225 ALA A O 1
ATOM 1776 N N . CYS A 1 226 ? 4.747 -6.060 -10.041 1.00 95.31 226 CYS A N 1
ATOM 1777 C CA . CYS A 1 226 ? 3.966 -6.542 -8.908 1.00 95.31 226 CYS A CA 1
ATOM 1778 C C . CYS A 1 226 ? 3.323 -7.910 -9.174 1.00 95.31 226 CYS A C 1
ATOM 1780 O O . CYS A 1 226 ? 3.241 -8.706 -8.245 1.00 95.31 226 CYS A O 1
ATOM 1782 N N . MET A 1 227 ? 2.927 -8.234 -10.414 1.00 94.56 227 MET A N 1
ATOM 1783 C CA . MET A 1 227 ? 2.415 -9.576 -10.736 1.00 94.56 227 MET A CA 1
ATOM 1784 C C . MET A 1 227 ? 3.504 -10.644 -10.587 1.00 94.56 227 MET A C 1
ATOM 1786 O O . MET A 1 227 ? 3.285 -11.683 -9.966 1.00 94.56 227 MET A O 1
ATOM 1790 N N . HIS A 1 228 ? 4.702 -10.376 -11.115 1.00 96.00 228 HIS A N 1
ATOM 1791 C CA . HIS A 1 228 ? 5.847 -11.286 -10.984 1.00 96.00 228 HIS A CA 1
ATOM 1792 C C . HIS A 1 228 ? 6.331 -11.399 -9.534 1.00 96.00 228 HIS A C 1
ATOM 1794 O O . HIS A 1 228 ? 6.648 -12.494 -9.074 1.00 96.00 228 HIS A O 1
ATOM 1800 N N . LEU A 1 229 ? 6.354 -10.287 -8.795 1.00 95.94 229 LEU A N 1
ATOM 1801 C CA . LEU A 1 229 ? 6.651 -10.281 -7.361 1.00 95.94 229 LEU A CA 1
ATOM 1802 C C . LEU A 1 229 ? 5.612 -11.084 -6.578 1.00 95.94 229 LEU A C 1
ATOM 1804 O O . LEU A 1 229 ? 5.992 -11.926 -5.773 1.00 95.94 229 LEU A O 1
ATOM 1808 N N . GLY A 1 230 ? 4.323 -10.883 -6.846 1.00 94.81 230 GLY A N 1
ATOM 1809 C CA . GLY A 1 230 ? 3.252 -11.625 -6.189 1.00 94.81 230 GLY A CA 1
ATOM 1810 C C . GLY A 1 230 ? 3.326 -13.129 -6.463 1.00 94.81 230 GLY A C 1
ATOM 1811 O O . GLY A 1 230 ? 3.124 -13.935 -5.565 1.00 94.81 230 GLY A O 1
ATOM 1812 N N . ALA A 1 231 ? 3.726 -13.531 -7.669 1.00 94.00 231 ALA A N 1
ATOM 1813 C CA . ALA A 1 231 ? 3.969 -14.939 -7.980 1.00 94.00 231 ALA A CA 1
ATOM 1814 C C . ALA A 1 231 ? 5.165 -15.546 -7.220 1.00 94.00 231 ALA A C 1
ATOM 1816 O O . ALA A 1 231 ? 5.258 -16.767 -7.092 1.00 94.00 231 ALA A O 1
ATOM 1817 N N . HIS A 1 232 ? 6.104 -14.710 -6.771 1.00 94.50 232 HIS A N 1
ATOM 1818 C CA . HIS A 1 232 ? 7.332 -15.129 -6.101 1.00 94.50 232 HIS A CA 1
ATOM 1819 C C . HIS A 1 232 ? 7.227 -15.119 -4.572 1.00 94.50 232 HIS A C 1
ATOM 1821 O O . HIS A 1 232 ? 7.838 -15.967 -3.925 1.00 94.50 232 HIS A O 1
ATOM 1827 N N . ILE A 1 233 ? 6.520 -14.144 -4.001 1.00 96.06 233 ILE A N 1
ATOM 1828 C CA . ILE A 1 233 ? 6.510 -13.872 -2.563 1.00 96.06 233 ILE A CA 1
ATOM 1829 C C . ILE A 1 233 ? 5.586 -14.874 -1.844 1.00 96.06 233 ILE A C 1
ATOM 1831 O O . ILE A 1 233 ? 4.381 -14.865 -2.091 1.00 96.06 233 ILE A O 1
ATOM 1835 N N . PRO A 1 234 ? 6.109 -15.725 -0.940 1.00 93.81 234 PRO A N 1
ATOM 1836 C CA . PRO A 1 234 ? 5.320 -16.780 -0.301 1.00 93.81 234 PRO A CA 1
ATOM 1837 C C . PRO A 1 234 ? 4.335 -16.254 0.752 1.00 93.81 234 PRO A C 1
ATOM 1839 O O . PRO A 1 234 ? 3.247 -16.803 0.897 1.00 93.81 234 PRO A O 1
ATOM 1842 N N . ASN A 1 235 ? 4.684 -15.178 1.463 1.00 96.06 235 ASN A N 1
ATOM 1843 C CA . ASN A 1 235 ? 3.838 -14.510 2.459 1.00 96.06 235 ASN A CA 1
ATOM 1844 C C . ASN A 1 235 ? 2.997 -13.369 1.857 1.00 96.06 235 ASN A C 1
ATOM 1846 O O . ASN A 1 235 ? 2.629 -12.427 2.563 1.00 96.06 235 ASN A O 1
ATOM 1850 N N . LEU A 1 236 ? 2.717 -13.419 0.552 1.00 96.25 236 LEU A N 1
ATOM 1851 C CA . LEU A 1 236 ? 1.883 -12.423 -0.105 1.00 96.25 236 LEU A CA 1
ATOM 1852 C C . LEU A 1 236 ? 0.443 -12.527 0.404 1.00 96.25 236 LEU A C 1
ATOM 1854 O O . LEU A 1 236 ? -0.162 -13.596 0.375 1.00 96.25 236 LEU A O 1
ATOM 1858 N N . TYR A 1 237 ? -0.113 -11.389 0.800 1.00 94.38 237 TYR A N 1
ATOM 1859 C CA . TYR A 1 237 ? -1.515 -11.252 1.156 1.00 94.38 237 TYR A CA 1
ATOM 1860 C C . TYR A 1 237 ? -2.355 -10.855 -0.055 1.00 94.38 237 TYR A C 1
ATOM 1862 O O . TYR A 1 237 ? -3.207 -11.623 -0.480 1.00 94.38 237 TYR A O 1
ATOM 1870 N N . TYR A 1 238 ? -2.076 -9.688 -0.650 1.00 92.56 238 TYR A N 1
ATOM 1871 C CA . TYR A 1 238 ? -2.786 -9.167 -1.824 1.00 92.56 238 TYR A CA 1
ATOM 1872 C C . TYR A 1 238 ? -1.897 -8.245 -2.680 1.00 92.56 238 TYR A C 1
ATOM 1874 O O . TYR A 1 238 ? -0.903 -7.701 -2.198 1.00 92.56 238 TYR A O 1
ATOM 1882 N N . VAL A 1 239 ? -2.275 -8.037 -3.950 1.00 92.75 239 VAL A N 1
ATOM 1883 C CA . VAL A 1 239 ? -1.616 -7.093 -4.882 1.00 92.75 239 VAL A CA 1
ATOM 1884 C C . VAL A 1 239 ? -2.578 -6.027 -5.395 1.00 92.75 239 VAL A C 1
ATOM 1886 O O . VAL A 1 239 ? -3.687 -6.374 -5.826 1.00 92.75 239 VAL A O 1
ATOM 1889 N N . GLU A 1 240 ? -2.163 -4.749 -5.365 1.00 90.94 240 GLU A N 1
ATOM 1890 C CA . GLU A 1 240 ? -3.075 -3.647 -5.699 1.00 90.94 240 GLU A CA 1
ATOM 1891 C C . GLU A 1 240 ? -3.454 -3.689 -7.140 1.00 90.94 240 GLU A C 1
ATOM 1893 O O . GLU A 1 240 ? -2.657 -4.003 -8.025 1.00 90.94 240 GLU A O 1
ATOM 1898 N N . SER A 1 241 ? -4.704 -3.328 -7.377 1.00 88.12 241 SER A N 1
ATOM 1899 C CA . SER A 1 241 ? -5.143 -3.010 -8.703 1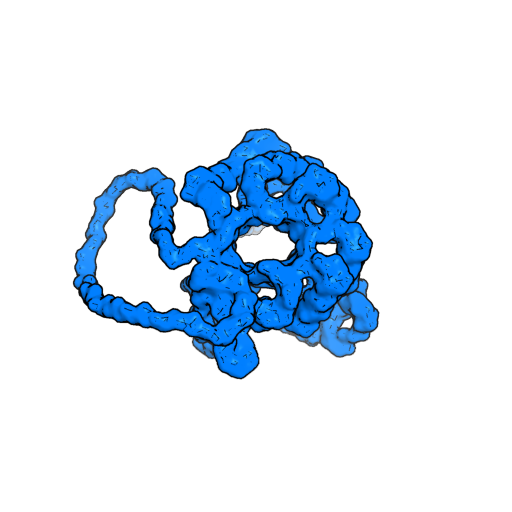.00 88.12 241 SER A CA 1
ATOM 1900 C C . SER A 1 241 ? -6.155 -1.879 -8.692 1.00 88.12 241 SER A C 1
ATOM 1902 O O . SER A 1 241 ? -7.176 -1.894 -8.002 1.00 88.12 241 SER A O 1
ATOM 1904 N N . VAL A 1 242 ? -5.894 -0.903 -9.555 1.00 87.12 242 VAL A N 1
ATOM 1905 C CA . VAL A 1 242 ? -6.829 0.164 -9.884 1.00 87.12 242 VAL A CA 1
ATOM 1906 C C . VAL A 1 242 ? -7.398 -0.113 -11.271 1.00 87.12 242 VAL A C 1
ATOM 1908 O O . VAL A 1 242 ? -6.816 0.248 -12.292 1.00 87.12 242 VAL A O 1
ATOM 1911 N N . ARG A 1 243 ? -8.573 -0.753 -11.333 1.00 83.50 243 ARG A N 1
ATOM 1912 C CA . ARG A 1 243 ? -9.185 -1.177 -12.612 1.00 83.50 243 ARG A CA 1
ATOM 1913 C C . ARG A 1 243 ? -9.466 -0.032 -13.589 1.00 83.50 243 ARG A C 1
ATOM 1915 O O . ARG A 1 243 ? -9.617 -0.293 -14.782 1.00 83.50 243 ARG A O 1
ATOM 1922 N N . ALA A 1 244 ? -9.566 1.210 -13.110 1.00 83.94 244 ALA A N 1
ATOM 1923 C CA . ALA A 1 244 ? -9.694 2.383 -13.974 1.00 83.94 244 ALA A CA 1
ATOM 1924 C C . ALA A 1 244 ? -8.464 2.545 -14.885 1.00 83.94 244 ALA A C 1
ATOM 1926 O O . ALA A 1 244 ? -8.613 2.727 -16.093 1.00 83.94 244 ALA A O 1
ATOM 1927 N N . PHE A 1 245 ? -7.260 2.332 -14.345 1.00 85.31 245 PHE A N 1
ATOM 1928 C CA . PHE A 1 245 ? -6.003 2.538 -15.070 1.00 85.31 245 PHE A CA 1
ATOM 1929 C C . PHE A 1 245 ? -5.845 1.596 -16.264 1.00 85.31 245 PHE A C 1
ATOM 1931 O O . PHE A 1 245 ? -5.284 1.979 -17.291 1.00 85.31 245 PHE A O 1
ATOM 1938 N N . TYR A 1 246 ? -6.427 0.397 -16.172 1.00 85.12 246 TYR A N 1
ATOM 1939 C CA . TYR A 1 246 ? -6.422 -0.598 -17.248 1.00 85.12 246 TYR A CA 1
ATOM 1940 C C . TYR A 1 246 ? -7.095 -0.088 -18.520 1.00 85.12 246 TYR A C 1
ATOM 1942 O O . TYR A 1 246 ? -6.711 -0.464 -19.624 1.00 85.12 246 TYR A O 1
ATOM 1950 N N . LYS A 1 247 ? -8.138 0.732 -18.353 1.00 80.38 247 LYS A N 1
ATOM 1951 C CA . LYS A 1 247 ? -8.950 1.262 -19.452 1.00 80.38 247 LYS A CA 1
ATOM 1952 C C . LYS A 1 247 ? -8.477 2.628 -19.927 1.00 80.38 247 LYS A C 1
ATOM 1954 O O . LYS A 1 247 ? -8.802 3.003 -21.046 1.00 80.38 247 LYS A O 1
ATOM 1959 N N . GLU A 1 248 ? -7.779 3.364 -19.070 1.00 81.00 248 GLU A N 1
ATOM 1960 C CA . GLU A 1 248 ? -7.386 4.744 -19.331 1.00 81.00 248 GLU A CA 1
ATOM 1961 C C . GLU A 1 248 ? -6.014 4.811 -19.996 1.00 81.00 248 GLU A C 1
ATOM 1963 O O . GLU A 1 248 ? -5.932 5.081 -21.191 1.00 81.00 248 GLU A O 1
ATOM 1968 N N . TYR A 1 249 ? -4.939 4.551 -19.249 1.00 82.44 249 TYR A N 1
ATOM 1969 C CA . TYR A 1 249 ? -3.590 4.871 -19.720 1.00 82.44 249 TYR A CA 1
ATOM 1970 C C . TYR A 1 249 ? -2.678 3.656 -19.918 1.00 82.44 249 TYR A C 1
ATOM 1972 O O . TYR A 1 249 ? -1.664 3.784 -20.599 1.00 82.44 249 TYR A O 1
ATOM 1980 N N . PHE A 1 250 ? -3.015 2.466 -19.404 1.00 89.06 250 PHE A N 1
ATOM 1981 C CA . PHE A 1 250 ? -2.167 1.276 -19.595 1.00 89.06 250 PHE A CA 1
ATOM 1982 C C . PHE A 1 250 ? -1.984 0.946 -21.080 1.00 89.06 250 PHE A C 1
ATOM 1984 O O . PHE A 1 250 ? -0.856 0.784 -21.539 1.00 89.06 250 PHE A O 1
ATOM 1991 N N . ASP A 1 251 ? -3.078 0.940 -21.842 1.00 86.88 251 ASP A N 1
ATOM 1992 C CA . ASP A 1 251 ? -3.052 0.674 -23.284 1.00 86.88 251 ASP A CA 1
ATOM 1993 C C . ASP A 1 251 ? -2.463 1.828 -24.109 1.00 86.88 251 ASP A C 1
ATOM 1995 O O . ASP A 1 251 ? -2.030 1.631 -25.241 1.00 86.88 251 ASP A O 1
ATOM 1999 N N . VAL A 1 252 ? -2.433 3.039 -23.547 1.00 87.69 252 VAL A N 1
ATOM 2000 C CA . VAL A 1 252 ? -1.777 4.188 -24.181 1.00 87.69 252 VAL A CA 1
ATOM 2001 C C . VAL A 1 252 ? -0.259 4.057 -24.067 1.00 87.69 252 VAL A C 1
ATOM 2003 O O . VAL A 1 252 ? 0.451 4.319 -25.036 1.00 87.69 252 VAL A O 1
ATOM 2006 N N . LEU A 1 253 ? 0.233 3.641 -22.897 1.00 89.00 253 LEU A N 1
ATOM 2007 C CA . LEU A 1 253 ? 1.664 3.575 -22.594 1.00 89.00 253 LEU A CA 1
ATOM 2008 C C . LEU A 1 253 ? 2.313 2.243 -22.987 1.00 89.00 253 LEU A C 1
ATOM 2010 O O . LEU A 1 253 ? 3.510 2.218 -23.262 1.00 89.00 253 LEU A O 1
ATOM 2014 N N . THR A 1 254 ? 1.559 1.141 -22.991 1.00 92.12 254 THR A N 1
ATOM 2015 C CA . THR A 1 254 ? 2.104 -0.220 -23.132 1.00 92.12 254 THR A CA 1
ATOM 2016 C C . THR A 1 254 ? 1.262 -1.119 -24.032 1.00 92.12 254 THR A C 1
ATOM 2018 O O . THR A 1 254 ? 0.113 -0.823 -24.361 1.00 92.12 254 THR A O 1
ATOM 2021 N N . ASP A 1 255 ? 1.823 -2.249 -24.450 1.00 90.06 255 ASP A N 1
ATOM 2022 C CA . ASP A 1 255 ? 1.084 -3.354 -25.076 1.00 90.06 255 ASP A CA 1
ATOM 2023 C C . ASP A 1 255 ? 0.297 -4.216 -24.066 1.00 90.06 255 ASP A C 1
ATOM 2025 O O . ASP A 1 255 ? -0.384 -5.168 -24.449 1.00 90.06 255 ASP A O 1
ATOM 2029 N N . PHE A 1 256 ? 0.338 -3.863 -22.779 1.00 89.56 256 PHE A N 1
ATOM 2030 C CA . PHE A 1 256 ? -0.196 -4.675 -21.701 1.00 89.56 256 PHE A CA 1
ATOM 2031 C C . PHE A 1 256 ? -1.619 -4.297 -21.301 1.00 89.56 256 PHE A C 1
ATOM 2033 O O . PHE A 1 256 ? -1.944 -3.147 -20.995 1.00 89.56 256 PHE A O 1
ATOM 2040 N N . ARG A 1 257 ? -2.472 -5.321 -21.236 1.00 87.25 257 ARG A N 1
ATOM 2041 C CA . ARG A 1 257 ? -3.848 -5.224 -20.753 1.00 87.25 257 ARG A CA 1
ATOM 2042 C C . ARG A 1 257 ? -4.099 -6.291 -19.688 1.00 87.25 257 ARG A C 1
ATOM 2044 O O . ARG A 1 257 ? -4.315 -7.451 -20.042 1.00 87.25 257 ARG A O 1
ATOM 2051 N N . PRO A 1 258 ? -4.091 -5.916 -18.399 1.00 86.31 258 PRO A N 1
ATOM 2052 C CA . PRO A 1 258 ? -4.412 -6.835 -17.318 1.00 86.31 258 PRO A CA 1
ATOM 2053 C C . PRO A 1 258 ? -5.815 -7.414 -17.490 1.00 86.31 258 PRO A C 1
ATOM 2055 O O . PRO A 1 258 ? -6.781 -6.681 -17.726 1.00 86.31 258 PRO A O 1
ATOM 2058 N N . THR A 1 259 ? -5.929 -8.727 -17.323 1.00 83.44 259 THR A N 1
ATOM 2059 C CA . THR A 1 259 ? -7.217 -9.418 -17.249 1.00 83.44 259 THR A CA 1
ATOM 2060 C C . THR A 1 259 ? -7.455 -9.842 -15.809 1.00 83.44 259 THR A C 1
ATOM 2062 O O . THR A 1 259 ? -6.544 -10.316 -15.137 1.00 83.44 259 THR A O 1
ATOM 2065 N N . VAL A 1 260 ? -8.678 -9.615 -15.322 1.00 84.31 260 VAL A N 1
ATOM 2066 C CA . VAL A 1 260 ? -9.099 -10.030 -13.980 1.00 84.31 260 VAL A CA 1
ATOM 2067 C C . VAL A 1 260 ? -10.153 -11.116 -14.135 1.00 84.31 260 VAL A C 1
ATOM 2069 O O . VAL A 1 260 ? -11.219 -10.849 -14.697 1.00 84.31 260 VAL A O 1
ATOM 2072 N N . SER A 1 261 ? -9.883 -12.302 -13.602 1.00 83.38 261 SER A N 1
ATOM 2073 C CA . SER A 1 261 ? -10.799 -13.449 -13.590 1.00 83.38 261 SER A CA 1
ATOM 2074 C C . SER A 1 261 ? -10.962 -13.967 -12.167 1.00 83.38 261 SER A C 1
ATOM 2076 O O . SER A 1 261 ? -9.974 -14.275 -11.510 1.00 83.38 261 SER A O 1
ATOM 2078 N N . ASP A 1 262 ? -12.198 -14.023 -11.666 1.00 83.81 262 ASP A N 1
ATOM 2079 C CA . ASP A 1 262 ? -12.535 -14.526 -10.321 1.00 83.81 262 ASP A CA 1
ATOM 2080 C C . ASP A 1 262 ? -11.711 -13.916 -9.176 1.00 83.81 262 ASP A C 1
ATOM 2082 O O . ASP A 1 262 ? -11.328 -14.588 -8.215 1.00 83.81 262 ASP A O 1
ATOM 2086 N N . GLY A 1 263 ? -11.412 -12.620 -9.295 1.00 80.75 263 GLY A N 1
ATOM 2087 C CA . GLY A 1 263 ? -10.579 -11.910 -8.329 1.00 80.75 263 GLY A CA 1
ATOM 2088 C C . GLY A 1 263 ? -9.117 -12.353 -8.358 1.00 80.75 263 GLY A C 1
ATOM 2089 O O . GLY A 1 263 ? -8.462 -12.267 -7.329 1.00 80.75 263 GLY A O 1
ATOM 2090 N N . HIS A 1 264 ? -8.620 -12.828 -9.501 1.00 84.94 264 HIS A N 1
ATOM 2091 C CA . HIS A 1 264 ? -7.210 -13.126 -9.755 1.00 84.94 264 HIS A CA 1
ATOM 2092 C C . HIS A 1 264 ? -6.694 -12.316 -10.947 1.00 84.94 264 HIS A C 1
ATOM 2094 O O . HIS A 1 264 ? -7.476 -11.944 -11.827 1.00 84.94 264 HIS A O 1
ATOM 2100 N N . LEU A 1 265 ? -5.396 -12.010 -10.936 1.00 87.56 265 LEU A N 1
ATOM 2101 C CA . LEU A 1 265 ? -4.698 -11.311 -12.016 1.00 87.56 265 LEU A CA 1
ATOM 2102 C C . LEU A 1 265 ? -3.738 -12.267 -12.711 1.00 87.56 265 LEU A C 1
ATOM 2104 O O . LEU A 1 265 ? -3.009 -13.013 -12.057 1.00 87.56 265 LEU A O 1
ATOM 2108 N N . ASP A 1 266 ? -3.720 -12.199 -14.037 1.00 88.94 266 ASP A N 1
ATOM 2109 C CA . ASP A 1 266 ? -2.774 -12.965 -14.838 1.00 88.94 266 ASP A CA 1
ATOM 2110 C C . ASP A 1 266 ? -1.370 -12.354 -14.784 1.00 88.94 266 ASP A C 1
ATOM 2112 O O . ASP A 1 266 ? -1.184 -11.135 -14.843 1.00 88.94 266 ASP A O 1
ATOM 2116 N N . ILE A 1 267 ? -0.366 -13.229 -14.736 1.00 92.06 267 ILE A N 1
ATOM 2117 C CA . ILE A 1 267 ? 1.038 -12.840 -14.862 1.00 92.06 267 ILE A CA 1
ATOM 2118 C C . ILE A 1 267 ? 1.346 -12.648 -16.356 1.00 92.06 267 ILE A C 1
ATOM 2120 O O . ILE A 1 267 ? 1.084 -13.568 -17.141 1.00 92.06 267 ILE A O 1
ATOM 2124 N N . PRO A 1 268 ? 1.918 -11.504 -16.776 1.00 91.94 268 PRO A N 1
ATOM 2125 C CA . PRO A 1 268 ? 2.292 -11.294 -18.170 1.00 91.94 268 PRO A CA 1
ATOM 2126 C C . PRO A 1 268 ? 3.275 -12.363 -18.658 1.00 91.94 268 PRO A C 1
ATOM 2128 O O . PRO A 1 268 ? 4.242 -12.705 -17.973 1.00 91.94 268 PRO A O 1
ATOM 2131 N N . ALA A 1 269 ? 3.027 -12.889 -19.856 1.00 89.12 269 ALA A N 1
ATOM 2132 C CA . ALA A 1 269 ? 3.869 -13.905 -20.476 1.00 89.12 269 ALA A CA 1
ATOM 2133 C C . ALA A 1 269 ? 5.039 -13.284 -21.258 1.00 89.12 269 ALA A C 1
ATOM 2135 O O . ALA A 1 269 ? 4.984 -12.134 -21.686 1.00 89.12 269 ALA A O 1
ATOM 2136 N N . GLY A 1 270 ? 6.073 -14.088 -21.510 1.00 91.50 270 GLY A N 1
ATOM 2137 C CA . GLY A 1 270 ? 7.251 -13.680 -22.277 1.00 91.50 270 GLY A CA 1
ATOM 2138 C C . GLY A 1 270 ? 8.463 -13.340 -21.401 1.00 91.50 270 GLY A C 1
ATOM 2139 O O . GLY A 1 270 ? 8.420 -13.507 -20.182 1.00 91.50 270 GLY A O 1
ATOM 2140 N N . PRO A 1 271 ? 9.585 -12.939 -22.021 1.00 93.56 271 PRO A N 1
ATOM 2141 C CA . PRO A 1 271 ? 10.813 -12.618 -21.303 1.00 93.56 271 PRO A CA 1
ATOM 2142 C C . PRO A 1 271 ? 10.691 -11.317 -20.493 1.00 93.56 271 PRO A C 1
ATOM 2144 O O . PRO A 1 271 ? 9.986 -10.381 -20.871 1.00 93.56 271 PRO A O 1
ATOM 2147 N N . GLY A 1 272 ? 11.437 -11.238 -19.389 1.00 93.94 272 GLY A N 1
ATOM 2148 C CA . GLY A 1 272 ? 11.450 -10.061 -18.519 1.00 93.94 272 GLY A CA 1
ATOM 2149 C C . GLY A 1 272 ? 10.109 -9.848 -17.816 1.00 93.94 272 GLY A C 1
ATOM 2150 O O . GLY A 1 272 ? 9.552 -10.782 -17.248 1.00 93.94 272 GLY A O 1
ATOM 2151 N N . LEU A 1 273 ? 9.598 -8.613 -17.847 1.00 94.38 273 LEU A N 1
ATOM 2152 C CA . LEU A 1 273 ? 8.295 -8.280 -17.262 1.00 94.38 273 LEU A CA 1
ATOM 2153 C C . LEU A 1 273 ? 7.108 -8.711 -18.135 1.00 94.38 273 LEU A C 1
ATOM 2155 O O . LEU A 1 273 ? 5.982 -8.664 -17.651 1.00 94.38 273 LEU A O 1
ATOM 2159 N N . GLY A 1 274 ? 7.340 -9.123 -19.389 1.00 94.00 274 GLY A N 1
ATOM 2160 C CA . GLY A 1 274 ? 6.276 -9.485 -20.332 1.00 94.00 274 GLY A CA 1
ATOM 2161 C C . GLY A 1 274 ? 5.437 -8.296 -20.816 1.00 94.00 274 GLY A C 1
ATOM 2162 O O . GLY A 1 274 ? 4.291 -8.483 -21.214 1.00 94.00 274 GLY A O 1
ATOM 2163 N N . VAL A 1 275 ? 5.986 -7.076 -20.742 1.00 93.56 275 VAL A N 1
ATOM 2164 C CA . VAL A 1 275 ? 5.328 -5.821 -21.137 1.00 93.56 275 VAL A CA 1
ATOM 2165 C C . VAL A 1 275 ? 6.320 -4.917 -21.857 1.00 93.56 275 VAL A C 1
ATOM 2167 O O . VAL A 1 275 ? 7.432 -4.717 -21.365 1.00 93.56 275 VAL A O 1
ATOM 2170 N N . ASN A 1 276 ? 5.894 -4.326 -22.972 1.00 92.62 276 ASN A N 1
ATOM 2171 C CA . ASN A 1 276 ? 6.660 -3.344 -23.729 1.00 92.62 276 ASN A CA 1
ATOM 2172 C C . ASN A 1 276 ? 6.001 -1.965 -23.662 1.00 92.62 276 ASN A C 1
ATOM 2174 O O . ASN A 1 276 ? 4.777 -1.825 -23.735 1.00 92.62 276 ASN A O 1
ATOM 2178 N N . LEU A 1 277 ? 6.833 -0.928 -23.558 1.00 92.12 277 LEU A N 1
ATOM 2179 C CA . LEU A 1 277 ? 6.394 0.449 -23.767 1.00 92.12 277 LEU A CA 1
ATOM 2180 C C . LEU A 1 277 ? 6.100 0.672 -25.252 1.00 92.12 277 LEU A C 1
ATOM 2182 O O . LEU A 1 277 ? 6.770 0.116 -26.120 1.00 92.12 277 LEU A O 1
ATOM 2186 N N . ARG A 1 278 ? 5.105 1.506 -25.547 1.00 91.12 278 ARG A N 1
ATOM 2187 C CA . ARG A 1 278 ? 4.812 1.919 -26.919 1.00 91.12 278 ARG A CA 1
ATOM 2188 C C . ARG A 1 278 ? 5.639 3.138 -27.287 1.00 91.12 278 ARG A C 1
ATOM 2190 O O . ARG A 1 278 ? 5.479 4.187 -26.668 1.00 91.12 278 ARG A O 1
ATOM 2197 N N . ASP A 1 279 ? 6.401 3.052 -28.372 1.00 89.88 279 ASP A N 1
ATOM 2198 C CA . ASP A 1 279 ? 7.130 4.207 -28.916 1.00 89.88 279 ASP A CA 1
ATOM 2199 C C . ASP A 1 279 ? 6.192 5.369 -29.260 1.00 89.88 279 ASP A C 1
ATOM 2201 O O . ASP A 1 279 ? 6.529 6.537 -29.066 1.00 89.88 279 ASP A O 1
ATOM 2205 N N . SER A 1 280 ? 4.964 5.054 -29.688 1.00 90.31 280 SER A N 1
ATOM 2206 C CA . SER A 1 280 ? 3.930 6.049 -29.974 1.00 90.31 280 SER A CA 1
ATOM 2207 C C . SER A 1 280 ? 3.571 6.908 -28.761 1.00 90.31 280 SER A C 1
ATOM 2209 O O . SER A 1 280 ? 3.100 8.024 -28.942 1.00 90.31 280 SER A O 1
ATOM 2211 N N . ALA A 1 281 ? 3.782 6.423 -27.529 1.00 86.75 281 ALA A N 1
ATOM 2212 C CA . ALA A 1 281 ? 3.530 7.209 -26.323 1.00 86.75 281 ALA A CA 1
ATOM 2213 C C . ALA A 1 281 ? 4.453 8.435 -26.237 1.00 86.75 281 ALA A C 1
ATOM 2215 O O . ALA A 1 281 ? 4.030 9.481 -25.751 1.00 86.75 281 ALA A O 1
ATOM 2216 N N . LEU A 1 282 ? 5.680 8.331 -26.765 1.00 87.50 282 LEU A N 1
ATOM 2217 C CA . LEU A 1 282 ? 6.652 9.427 -26.810 1.00 87.50 282 LEU A CA 1
ATOM 2218 C C . LEU A 1 282 ? 6.399 10.421 -27.955 1.00 87.50 282 LEU A C 1
ATOM 2220 O O . LEU A 1 282 ? 7.024 11.476 -27.995 1.00 87.50 282 LEU A O 1
ATOM 2224 N N . GLN A 1 283 ? 5.507 10.081 -28.886 1.00 90.31 283 GLN A N 1
ATOM 2225 C CA . GLN A 1 283 ? 5.211 10.865 -30.090 1.00 90.31 283 GLN A CA 1
ATOM 2226 C C . GLN A 1 283 ? 3.880 11.621 -29.995 1.00 90.31 283 GLN A C 1
ATOM 2228 O O . GLN A 1 283 ? 3.429 12.191 -30.983 1.00 90.31 283 GLN A O 1
ATOM 2233 N N . ARG A 1 284 ? 3.207 11.588 -28.840 1.00 88.94 284 ARG A N 1
ATOM 2234 C CA . ARG A 1 284 ? 1.893 12.214 -28.689 1.00 88.94 284 ARG A CA 1
ATOM 2235 C C . ARG A 1 284 ? 2.005 13.733 -28.590 1.00 88.94 284 ARG A C 1
ATOM 2237 O O . ARG A 1 284 ? 2.845 14.244 -27.855 1.00 88.94 284 ARG A O 1
ATOM 2244 N N . ASP A 1 285 ? 1.074 14.434 -29.229 1.00 91.50 285 ASP A N 1
ATOM 2245 C CA . ASP A 1 285 ? 1.008 15.903 -29.205 1.00 91.50 285 ASP A CA 1
ATOM 2246 C C . ASP A 1 285 ? 0.689 16.476 -27.811 1.00 91.50 285 ASP A C 1
ATOM 2248 O O . ASP A 1 285 ? 0.993 17.632 -27.526 1.00 91.50 285 ASP A O 1
ATOM 2252 N N . ASP A 1 286 ? 0.083 15.675 -26.928 1.00 89.81 286 ASP A N 1
ATOM 2253 C CA . ASP A 1 286 ? -0.235 16.039 -25.542 1.00 89.81 286 ASP A CA 1
ATOM 2254 C C . ASP A 1 286 ? 0.857 15.639 -24.531 1.00 89.81 286 ASP A C 1
ATOM 2256 O O . ASP A 1 286 ? 0.675 15.808 -23.323 1.00 89.81 286 ASP A O 1
ATOM 2260 N N . LEU A 1 287 ? 2.004 15.128 -24.998 1.00 89.50 287 LEU A N 1
ATOM 2261 C CA . LEU A 1 287 ? 3.134 14.793 -24.138 1.00 89.50 287 LEU A CA 1
ATOM 2262 C C . LEU A 1 287 ? 3.835 16.060 -23.640 1.00 89.50 287 LEU A C 1
ATOM 2264 O O . LEU A 1 287 ? 4.497 16.775 -24.392 1.00 89.50 287 LEU A O 1
ATOM 2268 N N . ILE A 1 288 ? 3.789 16.278 -22.329 1.00 89.44 288 ILE A N 1
ATOM 2269 C CA . ILE A 1 288 ? 4.628 17.275 -21.666 1.00 89.44 288 ILE A CA 1
ATOM 2270 C C . ILE A 1 288 ? 5.905 16.582 -21.195 1.00 89.44 288 ILE A C 1
ATOM 2272 O O . ILE A 1 288 ? 5.886 15.788 -20.254 1.00 89.44 288 ILE A O 1
ATOM 2276 N N . ARG A 1 289 ? 7.030 16.894 -21.840 1.00 88.81 289 ARG A N 1
ATOM 2277 C CA . ARG A 1 289 ? 8.349 16.408 -21.429 1.00 88.81 289 ARG A CA 1
ATOM 2278 C C . ARG A 1 289 ? 9.056 17.468 -20.591 1.00 88.81 289 ARG A C 1
ATOM 2280 O O . ARG A 1 289 ? 9.461 18.501 -21.114 1.00 88.81 289 ARG A O 1
ATOM 2287 N N . ALA A 1 290 ? 9.248 17.178 -19.309 1.00 86.94 290 ALA A N 1
ATOM 2288 C CA . ALA A 1 290 ? 10.161 17.918 -18.447 1.00 86.94 290 ALA A CA 1
ATOM 2289 C C . ALA A 1 290 ? 11.464 17.124 -18.305 1.00 86.94 290 ALA A C 1
ATOM 2291 O O . ALA A 1 290 ? 11.435 15.919 -18.058 1.00 86.94 290 ALA A O 1
ATOM 2292 N N . VAL A 1 291 ? 12.601 17.790 -18.488 1.00 87.12 291 VAL A N 1
ATOM 2293 C CA . VAL A 1 291 ? 13.929 17.217 -18.252 1.00 87.12 291 VAL A CA 1
ATOM 2294 C C . VAL A 1 291 ? 14.611 18.105 -17.227 1.00 87.12 291 VAL A C 1
ATOM 2296 O O . VAL A 1 291 ? 14.688 19.315 -17.424 1.00 87.12 291 VAL A O 1
ATOM 2299 N N . SER A 1 292 ? 15.050 17.509 -16.125 1.00 82.38 292 SER A N 1
ATOM 2300 C CA . SER A 1 292 ? 15.860 18.200 -15.125 1.00 82.38 292 SER A CA 1
ATOM 2301 C C . SER A 1 292 ? 17.334 18.067 -15.495 1.00 82.38 292 SER A C 1
ATOM 2303 O O . SER A 1 292 ? 17.781 16.967 -15.822 1.00 82.38 292 SER A O 1
ATOM 2305 N N . ASP A 1 293 ? 18.082 19.165 -15.414 1.00 82.06 293 ASP A N 1
ATOM 2306 C CA . ASP A 1 293 ? 19.535 19.163 -15.593 1.00 82.06 293 ASP A CA 1
ATOM 2307 C C . ASP A 1 293 ? 20.252 18.735 -14.299 1.00 82.06 293 ASP A C 1
ATOM 2309 O O . ASP A 1 293 ? 19.789 19.014 -13.191 1.00 82.06 293 ASP A O 1
ATOM 2313 N N . GLY A 1 294 ? 21.408 1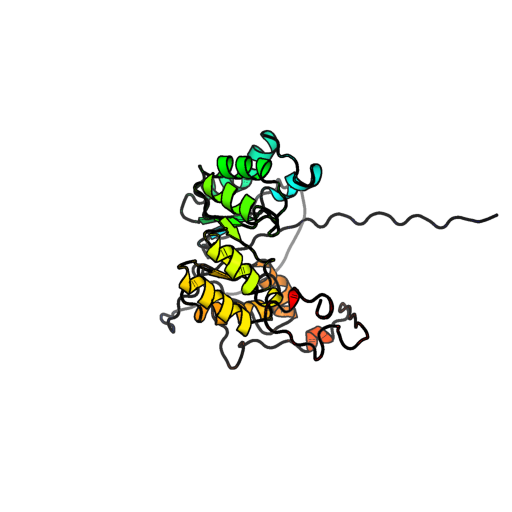8.079 -14.437 1.00 76.94 294 GLY A N 1
ATOM 2314 C CA . GLY A 1 294 ? 22.260 17.643 -13.324 1.00 76.94 294 GLY A CA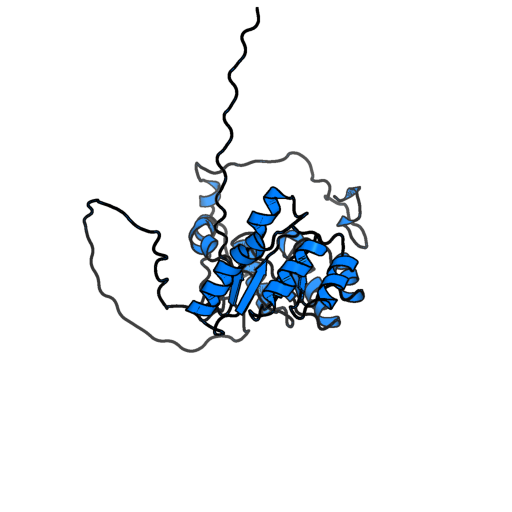 1
ATOM 2315 C C . GLY A 1 294 ? 22.429 16.124 -13.233 1.00 76.94 294 GLY A C 1
ATOM 2316 O O . GLY A 1 294 ? 21.668 15.352 -13.808 1.00 76.94 294 GLY A O 1
ATOM 2317 N N . GLU A 1 295 ? 23.453 15.672 -12.505 1.00 70.38 295 GLU A N 1
ATOM 2318 C CA . GLU A 1 295 ? 23.796 14.241 -12.428 1.00 70.38 295 GLU A CA 1
ATOM 2319 C C . GLU A 1 295 ? 22.900 13.420 -11.479 1.00 70.38 295 GLU A C 1
ATOM 2321 O O . GLU A 1 295 ? 23.077 12.207 -11.368 1.00 70.38 295 GLU A O 1
ATOM 2326 N N . GLY A 1 296 ? 21.930 14.061 -10.815 1.00 69.81 296 GLY A N 1
ATOM 2327 C CA . GLY A 1 296 ? 21.174 13.486 -9.702 1.00 69.81 296 GLY A CA 1
ATOM 2328 C C . GLY A 1 296 ? 22.040 13.346 -8.445 1.00 69.81 296 GLY A C 1
ATOM 2329 O O . GLY A 1 296 ? 23.206 12.958 -8.508 1.00 69.81 296 GLY A O 1
ATOM 2330 N N . LEU A 1 297 ? 21.481 13.654 -7.273 1.00 70.25 297 LEU A N 1
ATOM 2331 C CA . LEU A 1 297 ? 22.247 13.670 -6.017 1.00 70.25 297 LEU A CA 1
ATOM 2332 C C . LEU A 1 297 ? 22.780 12.278 -5.625 1.00 70.25 297 LEU A C 1
ATOM 2334 O O . LEU A 1 297 ? 23.846 12.166 -5.024 1.00 70.25 297 LEU A O 1
ATOM 2338 N N . ALA A 1 298 ? 22.105 11.211 -6.060 1.00 66.31 298 ALA A N 1
ATOM 2339 C CA . ALA A 1 298 ? 22.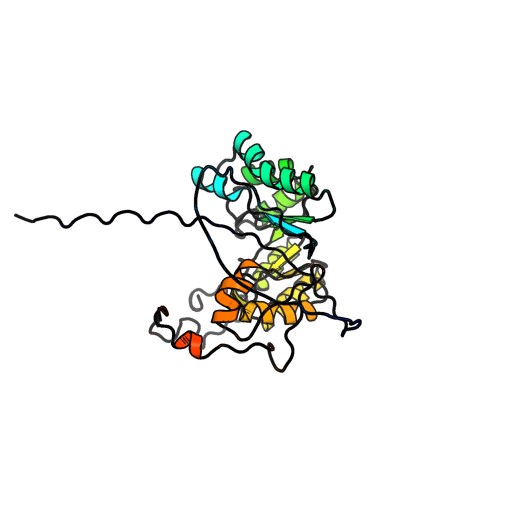444 9.830 -5.721 1.00 66.31 298 ALA A CA 1
ATOM 2340 C C . ALA A 1 298 ? 23.574 9.202 -6.568 1.00 66.31 298 ALA A C 1
ATOM 2342 O O . ALA A 1 298 ? 24.009 8.080 -6.287 1.00 66.31 298 ALA A O 1
ATOM 2343 N N . ARG A 1 299 ? 24.070 9.861 -7.628 1.00 69.06 299 ARG A N 1
ATOM 2344 C CA . ARG A 1 299 ? 25.013 9.216 -8.559 1.00 69.06 299 ARG A CA 1
ATOM 2345 C C . ARG A 1 299 ? 26.359 8.921 -7.892 1.00 69.06 299 ARG A C 1
ATOM 2347 O O . ARG A 1 299 ? 27.037 9.807 -7.385 1.00 69.06 299 ARG A O 1
ATOM 2354 N N . GLY A 1 300 ? 26.759 7.647 -7.913 1.00 69.56 300 GLY A N 1
ATOM 2355 C CA . GLY A 1 300 ? 28.044 7.185 -7.370 1.00 69.56 300 GLY A CA 1
ATOM 2356 C C . GLY A 1 300 ? 28.128 7.158 -5.839 1.00 69.56 300 GLY A C 1
ATOM 2357 O O . GLY A 1 300 ? 29.136 6.696 -5.305 1.00 69.56 300 GLY A O 1
ATOM 2358 N N . ARG A 1 301 ? 27.078 7.588 -5.129 1.00 69.75 301 ARG A N 1
ATOM 2359 C CA . ARG A 1 301 ? 27.024 7.585 -3.665 1.00 69.75 301 ARG A CA 1
ATOM 2360 C C . ARG A 1 301 ? 26.419 6.269 -3.189 1.00 69.75 301 ARG A C 1
ATOM 2362 O O . ARG A 1 301 ? 25.332 5.879 -3.600 1.00 69.75 301 ARG A O 1
ATOM 2369 N N . ARG A 1 302 ? 27.158 5.543 -2.351 1.00 67.69 302 ARG A N 1
ATOM 2370 C CA . ARG A 1 302 ? 26.710 4.297 -1.718 1.00 67.69 302 ARG A CA 1
ATOM 2371 C C . ARG A 1 302 ? 27.012 4.383 -0.234 1.00 67.69 302 ARG A C 1
ATOM 2373 O O . ARG A 1 302 ? 28.128 4.726 0.138 1.00 67.69 302 ARG A O 1
ATOM 2380 N N . ALA A 1 303 ? 26.034 4.027 0.585 1.00 68.44 303 ALA A N 1
ATOM 2381 C CA . ALA A 1 303 ? 26.199 3.897 2.022 1.00 68.44 303 ALA A CA 1
ATOM 2382 C C . ALA A 1 303 ? 25.833 2.476 2.456 1.00 68.44 303 ALA A C 1
ATOM 2384 O O . ALA A 1 303 ? 24.934 1.847 1.893 1.00 68.44 303 ALA A O 1
ATOM 2385 N N . MET A 1 304 ? 26.546 1.969 3.459 1.00 72.69 304 MET A N 1
ATOM 2386 C CA . MET A 1 304 ? 26.080 0.819 4.227 1.00 72.69 304 MET A CA 1
ATOM 2387 C C . MET A 1 304 ? 24.937 1.275 5.132 1.00 72.69 304 MET A C 1
ATOM 2389 O O . MET A 1 304 ? 25.019 2.341 5.733 1.00 72.69 304 MET A O 1
ATOM 2393 N N . GLY A 1 305 ? 23.898 0.453 5.269 1.00 73.25 305 GLY A N 1
ATOM 2394 C CA . GLY A 1 305 ? 22.736 0.812 6.082 1.00 73.25 305 GLY A CA 1
ATOM 2395 C C . GLY A 1 305 ? 21.633 1.501 5.279 1.00 73.25 305 GLY A C 1
ATOM 2396 O O . GLY A 1 305 ? 21.522 1.318 4.064 1.00 73.25 305 GLY A O 1
ATOM 2397 N N . ASP A 1 306 ? 20.795 2.261 5.978 1.00 79.56 306 ASP A N 1
ATOM 2398 C CA . ASP A 1 306 ? 19.717 3.022 5.359 1.00 79.56 306 ASP A CA 1
ATOM 2399 C C . ASP A 1 306 ? 20.297 4.177 4.525 1.00 79.56 306 ASP A C 1
ATOM 2401 O O . ASP A 1 306 ? 20.647 5.237 5.039 1.00 79.56 306 ASP A O 1
ATOM 2405 N N . HIS A 1 307 ? 20.415 3.954 3.218 1.00 72.94 307 HIS A N 1
ATOM 2406 C CA . HIS A 1 307 ? 20.916 4.942 2.265 1.00 72.94 307 HIS A CA 1
ATOM 2407 C C . HIS A 1 307 ? 20.029 6.185 2.180 1.00 72.94 307 HIS A C 1
ATOM 2409 O O . HIS A 1 307 ? 20.546 7.267 1.926 1.00 72.94 307 HIS A O 1
ATOM 2415 N N . TRP A 1 308 ? 18.728 6.058 2.446 1.00 71.38 308 TRP A N 1
ATOM 2416 C CA . TRP A 1 308 ? 17.840 7.208 2.516 1.00 71.38 308 TRP A CA 1
ATOM 2417 C C . TRP A 1 308 ? 17.976 7.946 3.840 1.00 71.38 308 TRP A C 1
ATOM 2419 O O . TRP A 1 308 ? 17.378 8.997 3.960 1.00 71.38 308 TRP A O 1
ATOM 2429 N N . ALA A 1 309 ? 18.710 7.473 4.846 1.00 72.94 309 ALA A N 1
ATOM 2430 C CA . ALA A 1 309 ? 18.987 8.261 6.051 1.00 72.94 309 ALA A CA 1
ATOM 2431 C C . ALA A 1 309 ? 20.151 9.252 5.867 1.00 72.94 309 ALA A C 1
ATOM 2433 O O . ALA A 1 309 ? 20.350 10.121 6.713 1.00 72.94 309 ALA A O 1
ATOM 2434 N N . VAL A 1 310 ? 20.909 9.132 4.776 1.00 76.88 310 VAL A N 1
ATOM 2435 C CA . VAL A 1 310 ? 22.080 9.964 4.485 1.00 76.88 310 VAL A CA 1
ATOM 2436 C C . VAL A 1 310 ? 21.629 11.215 3.732 1.00 76.88 310 VAL A C 1
ATOM 2438 O O . VAL A 1 310 ? 21.097 11.112 2.626 1.00 76.88 310 VAL A O 1
ATOM 2441 N N . GLU A 1 311 ? 21.820 12.391 4.333 1.00 75.12 311 GLU A N 1
ATOM 2442 C CA . GLU A 1 311 ? 21.377 13.680 3.780 1.00 75.12 311 GLU A CA 1
ATOM 2443 C C . GLU A 1 311 ? 21.986 13.943 2.400 1.00 75.12 311 GLU A C 1
ATOM 2445 O O . GLU A 1 311 ? 21.310 14.429 1.506 1.00 75.12 311 GLU A O 1
ATOM 2450 N N . GLU A 1 312 ? 23.229 13.519 2.185 1.00 71.44 312 GLU A N 1
ATOM 2451 C CA . GLU A 1 312 ? 23.930 13.664 0.916 1.00 71.44 312 GLU A CA 1
ATOM 2452 C C . GLU A 1 312 ? 23.426 12.714 -0.185 1.00 71.44 312 GLU A C 1
ATOM 2454 O O . GLU A 1 312 ? 23.855 12.843 -1.333 1.00 71.44 312 GLU A O 1
ATOM 2459 N N . ILE A 1 313 ? 22.589 11.724 0.141 1.00 70.69 313 ILE A N 1
ATOM 2460 C CA . ILE A 1 313 ? 22.002 10.780 -0.827 1.00 70.69 313 ILE A CA 1
ATOM 2461 C C . ILE A 1 313 ? 20.564 11.180 -1.202 1.00 70.69 313 ILE A C 1
ATOM 2463 O O . ILE A 1 313 ? 20.140 10.863 -2.316 1.00 70.69 313 ILE A O 1
ATOM 2467 N N . ARG A 1 314 ? 19.841 11.860 -0.299 1.00 63.50 314 ARG A N 1
ATOM 2468 C CA . ARG A 1 314 ? 18.493 12.408 -0.538 1.00 63.50 314 ARG A CA 1
ATOM 2469 C C . ARG A 1 314 ? 18.517 13.539 -1.564 1.00 63.50 314 ARG A C 1
ATOM 2471 O O . ARG A 1 314 ? 17.556 13.595 -2.362 1.00 63.50 314 ARG A O 1
#

pLDDT: mean 77.36, std 26.64, range [18.86, 98.0]

Foldseek 3Di:
DDDDDDDDDDDDDDDDDFKWFFFAADDDDDDDDDDDDDDDDDDDDDDDDDDDDPPPPPDDPAADRQAIEDALLQVVLVVVQQEDDDPVSLVSSCVVLVVCCVVPNNSYAYEYEHQQRHDLVRLLVSQVSCQVSRHQEYENSHPLVCLVSLQVSCVSHPHFYEDDQQDQALVSLLVSLVVVSTQAYEYEQVRNPHLVRVQVSLVSCVVSVGAYEYDADPALLSQLSQSVSSSVRPRHDIYIGRQVRLVPCNVVFKPDHWDAHNRHTDRQDDPDSNIDTDPVSVVDPPDDDDDDDDPQQQPPDDDPDDQVVDPSND

Secondary structure (DSSP, 8-state):
--PPPPPPPPPPPP--------BB------------------------------------SS---SEEEE--SHHHHHTTTTS---HHHHHHHHHHHHHHHHHHGGGSEEEEE-TT---HHHHHHHHHHHGGG-EEEEES-S-TT-HHHHHHHHTT-SSPEEE-TT--SHHHHHHHHHHT--SEEEEETTTTTSHHHHHHHHHHHHHTT--EEEE--S-HHHHHHHHHHHHH-TTEEEE---HHHHHHTHHHHBS----EETTEEPPPPSSTTS--B-GGGGG-TT-------S--TTTT---SS-GGG-TTT-

Sequence (314 aa):
MATPAPRRAPFPPLKSRCGTSWANITARRSIICWAARRATKSPLTIPASASALARITPLGTKTPARWRRACSFDQFSERSFGQRITRAEIEKGLVPIKQIRDAVGDRVDIGIECHFRWNRVSMERIARALEPYDILFLEDVLPPVYPDEIKALAQKTSIPIIGSELLLTRWQYREWLEKQVCQILMTDAVWNGGIAETRKIANLAETFGVPLVLHNIAGAICHAACMHLGAHIPNLYYVESVRAFYKEYFDVLTDFRPTVSDGHLDIPAGPGLGVNLRDSALQRDDLIRAVSDGEGLARGRRAMGDHWAVEEIR

Radius of gyration: 22.79 Å; chains: 1; bounding box: 63×81×57 Å